Protein AF-A0A966SHC3-F1 (afdb_monomer)

pLDDT: mean 75.36, std 14.91, range [41.44, 97.06]

Solvent-accessible surface area (backbone atoms only — not comparable to full-atom values): 16444 Å² total; per-residue (Å²): 138,78,84,80,78,83,78,80,82,83,72,76,86,73,80,81,80,66,74,83,76,70,68,79,82,88,68,84,80,82,76,79,78,86,76,86,78,78,84,84,81,80,85,83,83,86,85,83,78,89,74,82,88,79,80,89,80,81,85,80,80,69,80,74,72,72,74,73,85,63,60,82,64,36,68,69,44,15,53,54,18,14,52,52,17,33,52,52,24,50,52,52,49,51,50,49,32,73,75,68,76,50,90,61,76,72,50,58,56,53,22,41,51,33,9,46,48,23,18,44,69,50,11,49,43,86,54,41,65,60,56,34,53,34,48,53,52,40,51,53,52,49,49,55,51,51,54,54,50,51,51,54,54,48,50,61,65,43,46,62,54,48,53,54,50,47,53,53,48,29,53,52,15,44,56,58,63,69,51,86,48,71,68,52,47,51,52,51,38,50,77,69,68,58,51,53,68,99,74,40,75,81,46,72,66,57,53,52,48,40,57,71,67,48,43,60,58,28,47,60,42,38,66,67,42,71,67,58,50,51,52,49,49,52,50,50,51,51,51,53,55,61,72,55,61,46,68,64,59,41,53,58,51,48,49,51,52,49,48,52,49,49,51,50,32,51,52,55,26,55,56,60,77,76,108

Structure (mmCIF, N/CA/C/O backbone):
data_AF-A0A966SHC3-F1
#
_entry.id   AF-A0A966SHC3-F1
#
loop_
_atom_site.group_PDB
_atom_site.id
_atom_site.type_symbol
_atom_site.label_atom_id
_atom_site.label_alt_id
_atom_site.label_comp_id
_atom_site.label_asym_id
_atom_site.label_entity_id
_atom_site.label_seq_id
_atom_site.pdbx_PDB_ins_code
_atom_site.Cartn_x
_atom_site.Cartn_y
_atom_site.Cartn_z
_atom_site.occupancy
_atom_site.B_iso_or_equiv
_atom_site.auth_seq_id
_atom_site.auth_comp_id
_atom_site.auth_asym_id
_atom_site.auth_atom_id
_atom_site.pdbx_PDB_model_num
ATOM 1 N N . PHE A 1 1 ? 5.098 8.325 42.897 1.00 41.44 1 PHE A N 1
ATOM 2 C CA . PHE A 1 1 ? 4.487 8.316 41.555 1.00 41.44 1 PHE A CA 1
ATOM 3 C C . PHE A 1 1 ? 2.981 8.444 41.714 1.00 41.44 1 PHE A C 1
ATOM 5 O O . PH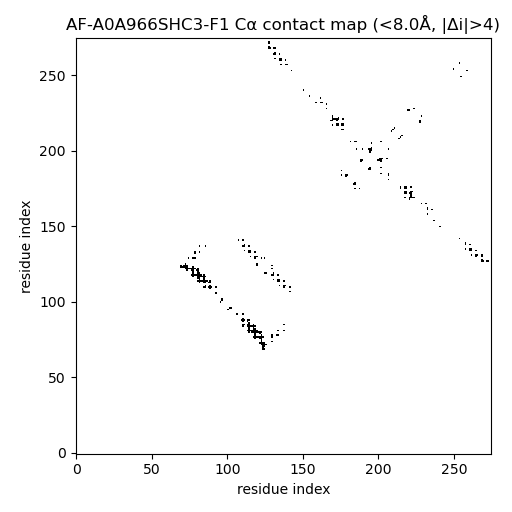E A 1 1 ? 2.320 7.457 42.001 1.00 41.44 1 PHE A O 1
ATOM 12 N N . GLY A 1 2 ? 2.471 9.677 41.676 1.00 46.06 2 GLY A N 1
ATOM 13 C CA . GLY A 1 2 ? 1.034 9.948 41.781 1.00 46.06 2 GLY A CA 1
ATOM 14 C C . GLY A 1 2 ? 0.318 9.755 40.437 1.00 46.06 2 GLY A C 1
ATOM 15 O O . GLY A 1 2 ? 0.987 9.749 39.400 1.00 46.06 2 GLY A O 1
ATOM 16 N N . PRO A 1 3 ? -1.016 9.589 40.437 1.00 48.62 3 PRO A N 1
ATOM 17 C CA . PRO A 1 3 ? -1.800 9.474 39.212 1.00 48.62 3 PRO A CA 1
ATOM 18 C C . PRO A 1 3 ? -1.705 10.768 38.379 1.00 48.62 3 PRO A C 1
ATOM 20 O O . PRO A 1 3 ? -1.724 11.861 38.953 1.00 48.62 3 PRO A O 1
ATOM 23 N N . PRO A 1 4 ? -1.592 10.680 37.040 1.00 51.19 4 PRO A N 1
ATOM 24 C CA . PRO A 1 4 ? -1.560 11.860 36.186 1.00 51.19 4 PRO A CA 1
ATOM 25 C C . PRO A 1 4 ? -2.905 12.593 36.238 1.00 51.19 4 PRO A C 1
ATOM 27 O O . PRO A 1 4 ? -3.971 11.984 36.145 1.00 51.19 4 PRO A O 1
ATOM 30 N N . ALA A 1 5 ? -2.841 13.915 36.393 1.00 48.19 5 ALA A N 1
ATOM 31 C CA . ALA A 1 5 ? -4.003 14.792 36.388 1.00 48.19 5 ALA A CA 1
ATOM 32 C C . ALA A 1 5 ? -4.771 14.666 35.061 1.00 48.19 5 ALA A C 1
ATOM 34 O O . ALA A 1 5 ? -4.184 14.741 33.981 1.00 48.19 5 ALA A O 1
ATOM 35 N N . ALA A 1 6 ? -6.090 14.486 35.152 1.00 47.19 6 ALA A N 1
ATOM 36 C CA . ALA A 1 6 ? -6.980 14.402 34.003 1.00 47.19 6 ALA A CA 1
ATOM 37 C C . ALA A 1 6 ? -6.916 15.697 33.176 1.00 47.19 6 ALA A C 1
ATOM 39 O O . ALA A 1 6 ? -7.333 16.768 33.626 1.00 47.19 6 ALA A O 1
ATOM 40 N N . ALA A 1 7 ? -6.388 15.598 31.956 1.00 51.25 7 ALA A N 1
ATOM 41 C CA . ALA A 1 7 ? -6.407 16.684 30.990 1.00 51.25 7 ALA A CA 1
ATOM 42 C C . ALA A 1 7 ? -7.857 16.947 30.555 1.00 51.25 7 ALA A C 1
ATOM 44 O O . ALA A 1 7 ? -8.514 16.084 29.974 1.00 51.25 7 ALA A O 1
ATOM 45 N N . LYS A 1 8 ? -8.364 18.149 30.844 1.00 47.34 8 LYS A N 1
ATOM 46 C CA . LYS A 1 8 ? -9.665 18.620 30.358 1.00 47.34 8 LYS A CA 1
ATOM 47 C C . LYS A 1 8 ? -9.600 18.738 28.832 1.00 47.34 8 LYS A C 1
ATOM 49 O O . LYS A 1 8 ? -8.900 19.602 28.307 1.00 47.34 8 LYS A O 1
ATOM 54 N N . SER A 1 9 ? -10.310 17.864 28.122 1.00 48.84 9 SER A N 1
ATOM 55 C CA . SER A 1 9 ? -10.430 17.901 26.665 1.00 48.84 9 SER A CA 1
ATOM 56 C C . SER A 1 9 ? -11.259 19.116 26.247 1.00 48.84 9 SER A C 1
ATOM 58 O O . SER A 1 9 ? -12.488 19.088 26.277 1.00 48.84 9 SER A O 1
ATOM 60 N N . ASN A 1 10 ? -10.584 20.197 25.872 1.00 50.25 10 ASN A N 1
ATOM 61 C CA . ASN A 1 10 ? -11.213 21.374 25.289 1.00 50.25 10 ASN A CA 1
ATOM 62 C C . ASN A 1 10 ? -11.375 21.122 23.780 1.00 50.25 10 ASN A C 1
ATOM 64 O O . ASN A 1 10 ? -10.549 21.551 22.979 1.00 50.25 10 ASN A O 1
ATOM 68 N N . ILE A 1 11 ? -12.371 20.314 23.402 1.00 52.03 11 ILE A N 1
ATOM 69 C CA . ILE A 1 11 ? -12.703 20.077 21.992 1.00 52.03 11 ILE A CA 1
ATOM 70 C C . ILE A 1 11 ? -13.498 21.302 21.516 1.00 52.03 11 ILE A C 1
ATOM 72 O O . ILE A 1 11 ? -14.565 21.565 22.075 1.00 52.03 11 ILE A O 1
ATOM 76 N N . PRO A 1 12 ? -13.008 22.072 20.526 1.00 57.66 12 PRO A N 1
ATOM 77 C CA . PRO A 1 12 ? -13.749 23.195 19.969 1.00 57.66 12 PRO A CA 1
ATOM 78 C C . PRO A 1 12 ? -15.099 22.713 19.439 1.00 57.66 12 PRO A C 1
ATOM 80 O O . PRO A 1 12 ? -15.163 21.738 18.691 1.00 57.66 12 PRO A O 1
ATOM 83 N N . ASN A 1 13 ? -16.165 23.399 19.844 1.00 57.34 13 ASN A N 1
ATOM 84 C CA . ASN A 1 13 ? -17.528 23.142 19.405 1.00 57.34 13 ASN A CA 1
ATOM 85 C C . ASN A 1 13 ? -17.597 23.311 17.875 1.00 57.34 13 ASN A C 1
ATOM 87 O O . ASN A 1 13 ? -17.576 24.434 17.368 1.00 57.34 13 ASN A O 1
ATOM 91 N N . LEU A 1 14 ? -17.577 22.201 17.135 1.00 57.97 14 LEU A N 1
ATOM 92 C CA . LEU A 1 14 ? -17.692 22.215 15.680 1.00 57.97 14 LEU A CA 1
ATOM 93 C C . LEU A 1 14 ? -19.141 22.562 15.312 1.00 57.97 14 LEU A C 1
ATOM 95 O O . LEU A 1 14 ? -20.060 21.930 15.840 1.00 57.97 14 LEU A O 1
ATOM 99 N N . PRO A 1 15 ? -19.369 23.546 14.424 1.00 65.94 15 PRO A N 1
ATOM 100 C CA . PRO A 1 15 ? -20.709 23.914 14.000 1.00 65.94 15 PRO A CA 1
ATOM 101 C C . PRO A 1 15 ? -21.406 22.701 13.384 1.00 65.94 15 PRO A C 1
ATOM 103 O O . PRO A 1 15 ? -20.877 22.034 12.494 1.00 65.94 15 PRO A O 1
ATOM 106 N N . THR A 1 16 ? -22.599 22.416 13.894 1.00 61.47 16 THR A N 1
ATOM 107 C CA . THR A 1 16 ? -23.478 21.353 13.422 1.00 61.47 16 THR A CA 1
ATOM 108 C C . THR A 1 16 ? -23.821 21.647 11.962 1.00 61.47 16 THR A C 1
ATOM 110 O O . THR A 1 16 ? -24.466 22.649 11.655 1.00 61.47 16 THR A O 1
ATOM 113 N N . LEU A 1 17 ? -23.321 20.819 11.043 1.00 53.28 17 LEU A N 1
ATOM 114 C CA . LEU A 1 17 ? -23.639 20.933 9.623 1.00 53.28 17 LEU A CA 1
ATOM 115 C C . LEU A 1 17 ? -25.113 20.569 9.433 1.00 53.28 17 LEU A C 1
ATOM 117 O O . LEU A 1 17 ? -25.491 19.413 9.589 1.00 53.28 17 LEU A O 1
ATOM 121 N N . ASP A 1 18 ? -25.928 21.574 9.126 1.00 73.56 18 ASP A N 1
ATOM 122 C CA . ASP A 1 18 ? -27.337 21.420 8.778 1.00 73.56 18 ASP A CA 1
ATOM 123 C C . ASP A 1 18 ? -27.459 20.710 7.412 1.00 73.56 18 ASP A C 1
ATOM 125 O O . ASP A 1 18 ? -27.089 21.294 6.382 1.00 73.56 18 ASP A O 1
ATOM 129 N N . PRO A 1 19 ? -27.961 19.460 7.366 1.00 61.66 19 PRO A N 1
ATOM 130 C CA . PRO A 1 19 ? -28.089 18.699 6.124 1.00 61.66 19 PRO A CA 1
ATOM 131 C C . PRO A 1 19 ? -29.090 19.326 5.139 1.00 61.66 19 PRO A C 1
ATOM 133 O O . PRO A 1 19 ? -29.062 19.003 3.953 1.00 61.66 19 PRO A O 1
ATOM 136 N N . SER A 1 20 ? -29.917 20.280 5.580 1.00 64.25 20 SER A N 1
ATOM 137 C CA . SER A 1 20 ? -30.927 20.957 4.754 1.00 64.25 20 SER A CA 1
ATOM 138 C C . SER A 1 20 ? -30.328 21.892 3.695 1.00 64.25 20 SER A C 1
ATOM 140 O O . SER A 1 20 ? -31.024 22.296 2.765 1.00 64.25 20 SER A O 1
ATOM 142 N N . LYS A 1 21 ? -29.037 22.242 3.805 1.00 62.78 21 LYS A N 1
ATOM 143 C CA . LYS A 1 21 ? -28.354 23.138 2.852 1.00 62.78 21 LYS A CA 1
ATOM 144 C C . LYS A 1 21 ? -27.704 22.426 1.666 1.00 62.78 21 LYS A C 1
ATOM 146 O O . LYS A 1 21 ? -27.241 23.097 0.747 1.00 62.78 21 LYS A O 1
ATOM 151 N N . PHE A 1 22 ? -27.707 21.095 1.642 1.00 58.84 22 PHE A N 1
ATOM 152 C CA . PHE A 1 22 ? -27.211 20.308 0.512 1.00 58.84 22 PHE A CA 1
ATOM 153 C C . PHE A 1 22 ? -28.374 19.803 -0.349 1.00 58.84 22 PHE A C 1
ATOM 155 O O . PHE A 1 22 ? -28.545 18.604 -0.547 1.00 58.84 22 PHE A O 1
ATOM 162 N N . GLN A 1 23 ? -29.189 20.721 -0.876 1.00 58.72 23 GLN A N 1
ATOM 163 C CA . GLN A 1 23 ? -30.041 20.386 -2.016 1.00 58.72 23 GLN A CA 1
ATOM 164 C C . GLN A 1 23 ? -29.181 20.388 -3.289 1.00 58.72 23 GLN A C 1
ATOM 166 O O . GLN A 1 23 ? -28.573 21.414 -3.607 1.00 58.72 23 GLN A O 1
ATOM 171 N N . PRO A 1 24 ? -29.102 19.271 -4.034 1.00 52.19 24 PRO A N 1
ATOM 172 C CA . PRO A 1 24 ? -28.439 19.262 -5.326 1.00 52.19 24 PRO A CA 1
ATOM 173 C C . PRO A 1 24 ? -29.221 20.166 -6.282 1.00 52.19 24 PRO A C 1
ATOM 175 O O . PRO A 1 24 ? -30.401 19.939 -6.550 1.00 52.19 24 PRO A O 1
ATOM 178 N N . ALA A 1 25 ? -28.560 21.206 -6.791 1.00 53.03 25 ALA A N 1
ATOM 179 C CA . ALA A 1 25 ? -29.096 22.055 -7.843 1.00 53.03 25 ALA A CA 1
ATOM 180 C C . ALA A 1 25 ? -29.299 21.206 -9.110 1.00 53.03 25 ALA A C 1
ATOM 182 O O . ALA A 1 25 ? -28.374 20.979 -9.890 1.00 53.03 25 ALA A O 1
ATOM 183 N N . GLY A 1 26 ? -30.518 20.695 -9.286 1.00 49.62 26 GLY A N 1
ATOM 184 C CA . GLY A 1 26 ? -30.973 19.995 -10.480 1.00 49.62 26 GLY A CA 1
ATOM 185 C C . GLY A 1 26 ? -31.079 20.958 -11.657 1.00 49.62 26 GLY A C 1
ATOM 186 O O . GLY A 1 26 ? -32.157 21.444 -11.978 1.00 49.62 26 GLY A O 1
ATOM 187 N N . GLY A 1 27 ? -29.949 21.244 -12.294 1.00 52.88 27 GLY A N 1
ATOM 188 C CA . GLY A 1 27 ? -29.871 21.985 -13.545 1.00 52.88 27 GLY A CA 1
ATOM 189 C C . GLY A 1 27 ? -28.979 21.231 -14.516 1.00 52.88 27 GLY A C 1
ATOM 190 O O . GLY A 1 27 ? -27.764 21.400 -14.499 1.00 52.88 27 GLY A O 1
ATOM 191 N N . ALA A 1 28 ? -29.567 20.377 -15.354 1.00 57.38 28 ALA A N 1
ATOM 192 C CA . ALA A 1 28 ? -28.841 19.744 -16.447 1.00 57.38 28 ALA A CA 1
ATOM 193 C C . ALA A 1 28 ? -28.358 20.833 -17.430 1.00 57.38 28 ALA A C 1
ATOM 195 O O . ALA A 1 28 ? -29.192 21.572 -17.966 1.00 57.38 28 ALA A O 1
ATOM 196 N N . PRO A 1 29 ? -27.046 20.967 -17.699 1.00 59.53 29 PRO A N 1
ATOM 197 C CA . PRO A 1 29 ? -26.570 21.913 -18.695 1.00 59.53 29 PRO A CA 1
ATOM 198 C C . PRO A 1 29 ? -27.030 21.459 -20.084 1.00 59.53 29 PRO A C 1
ATOM 200 O O . PRO A 1 29 ? -26.678 20.383 -20.570 1.00 59.53 29 PRO A O 1
ATOM 203 N N . LYS A 1 30 ? -27.842 22.300 -20.730 1.00 63.19 30 LYS A N 1
ATOM 204 C CA . LYS A 1 30 ? -28.312 22.129 -22.107 1.00 63.19 30 LYS A CA 1
ATOM 205 C C . LYS A 1 30 ? -27.096 22.164 -23.039 1.00 63.19 30 LYS A C 1
ATOM 207 O O . LYS A 1 30 ? -26.531 23.224 -23.298 1.00 63.19 30 LYS A O 1
ATOM 212 N N . ARG A 1 31 ? -26.658 20.990 -23.498 1.00 57.31 31 ARG A N 1
ATOM 213 C CA . ARG A 1 31 ? -25.509 20.829 -24.399 1.00 57.31 31 ARG A CA 1
ATOM 214 C C . ARG A 1 31 ? -25.824 21.514 -25.743 1.00 57.31 31 ARG A C 1
ATOM 216 O O . ARG A 1 31 ? -26.834 21.160 -26.354 1.00 57.31 31 ARG A O 1
ATOM 223 N N . PRO A 1 32 ? -25.024 22.485 -26.214 1.00 60.62 32 PRO A N 1
ATOM 224 C CA . PRO A 1 32 ? -25.210 23.059 -27.542 1.00 60.62 32 PRO A CA 1
ATOM 225 C C . PRO A 1 32 ? -24.919 22.006 -28.621 1.00 60.62 32 PRO A C 1
ATOM 227 O O . PRO A 1 32 ? -24.006 21.188 -28.483 1.00 60.62 32 PRO A O 1
ATOM 230 N N . ALA A 1 33 ? -25.736 22.008 -29.674 1.00 65.25 33 ALA A N 1
ATOM 231 C CA . ALA A 1 33 ? -25.626 21.088 -30.799 1.00 65.25 33 ALA A CA 1
ATOM 232 C C . ALA A 1 33 ? -24.273 21.251 -31.529 1.00 65.25 33 ALA A C 1
ATOM 234 O O . ALA A 1 33 ? -23.792 22.381 -31.657 1.00 65.25 33 ALA A O 1
ATOM 235 N N . PRO A 1 34 ? -23.656 20.166 -32.037 1.00 60.81 34 PRO A N 1
ATOM 236 C CA . PRO A 1 34 ? -22.431 20.257 -32.823 1.00 60.81 34 PRO A CA 1
ATOM 237 C C . PRO A 1 34 ? -22.706 20.994 -34.138 1.00 60.81 34 PRO A C 1
ATOM 239 O O . PRO A 1 34 ? -23.468 20.522 -34.982 1.00 60.81 34 PRO A O 1
ATOM 242 N N . GLY A 1 35 ? -22.094 22.165 -34.309 1.00 57.12 35 GLY A N 1
ATOM 243 C CA . GLY A 1 35 ? -22.099 22.885 -35.577 1.00 57.12 35 GLY A CA 1
ATOM 244 C C . GLY A 1 35 ? -21.303 22.119 -36.634 1.00 57.12 35 GLY A C 1
ATOM 245 O O . GLY A 1 35 ? -20.161 21.732 -36.398 1.00 57.12 35 GLY A O 1
ATOM 246 N N . ALA A 1 36 ? -21.911 21.914 -37.801 1.00 60.97 36 ALA A N 1
ATOM 247 C CA . ALA A 1 36 ? -21.259 21.365 -38.982 1.00 60.97 36 ALA A CA 1
ATOM 248 C C . ALA A 1 36 ? -20.193 22.346 -39.502 1.00 60.97 36 ALA A C 1
ATOM 250 O O . ALA A 1 36 ? -20.508 23.370 -40.112 1.00 60.97 36 ALA A O 1
ATOM 251 N N . SER A 1 37 ? -18.920 22.046 -39.255 1.00 54.22 37 SER A N 1
ATOM 252 C CA . SER A 1 37 ? -17.791 22.765 -39.838 1.00 54.22 37 SER A CA 1
ATOM 253 C C . SER A 1 37 ? -17.556 22.307 -41.282 1.00 54.22 37 SER A C 1
ATOM 255 O O . SER A 1 37 ? -17.360 21.128 -41.571 1.00 54.22 37 SER A O 1
ATOM 257 N N . LYS A 1 38 ? -17.601 23.279 -42.201 1.00 65.44 38 LYS A N 1
ATOM 258 C CA . LYS A 1 38 ? -17.253 23.153 -43.624 1.00 65.44 38 LYS A CA 1
ATOM 259 C C . LYS A 1 38 ? -15.843 22.562 -43.825 1.00 65.44 38 LYS A C 1
ATOM 261 O O . LYS A 1 38 ? -14.945 22.886 -43.046 1.00 65.44 38 LYS A O 1
ATOM 266 N N . PRO A 1 39 ? -15.608 21.805 -44.912 1.00 62.72 39 PRO A N 1
ATOM 267 C CA . PRO A 1 39 ? -14.268 21.362 -45.286 1.00 62.72 39 PRO A CA 1
ATOM 268 C C . PRO A 1 39 ? -13.402 22.554 -45.746 1.00 62.72 39 PRO A C 1
ATOM 270 O O . PRO A 1 39 ? -13.881 23.378 -46.533 1.00 62.72 39 PRO A O 1
ATOM 273 N N . PRO A 1 40 ? -12.139 22.674 -45.293 1.00 65.62 40 PRO A N 1
ATOM 274 C CA . PRO A 1 40 ? -11.230 23.684 -45.809 1.00 65.62 40 PRO A CA 1
ATOM 275 C C . PRO A 1 40 ? -10.721 23.347 -47.217 1.00 65.62 40 PRO A C 1
ATOM 277 O O . PRO A 1 40 ? -10.427 22.208 -47.575 1.00 65.62 40 PRO A O 1
ATOM 280 N N . SER A 1 41 ? -10.646 24.428 -47.985 1.00 58.56 41 SER A N 1
ATOM 281 C CA . SER A 1 41 ? -10.280 24.576 -49.387 1.00 58.56 41 SER A CA 1
ATOM 282 C C . SER A 1 41 ? -8.842 24.148 -49.709 1.00 58.56 41 SER A C 1
ATOM 284 O O . SER A 1 41 ? -7.907 24.516 -49.007 1.00 58.56 41 SER A O 1
ATOM 286 N N . S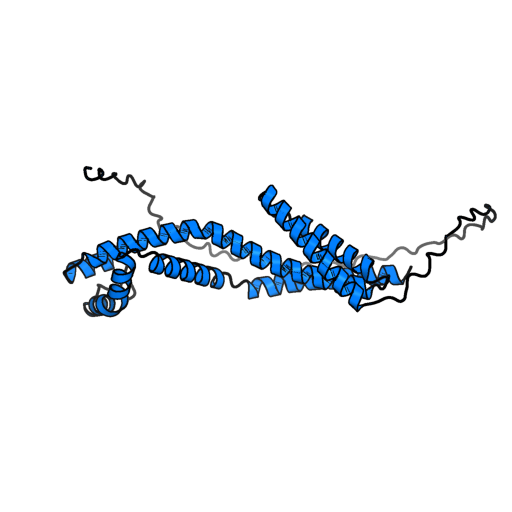ER A 1 42 ? -8.703 23.435 -50.833 1.00 54.91 42 SER A N 1
ATOM 287 C CA . SER A 1 42 ? -7.596 23.445 -51.812 1.00 54.91 42 SER A CA 1
ATOM 288 C C . SER A 1 42 ? -6.148 23.647 -51.325 1.00 54.91 42 SER A C 1
ATOM 290 O O . SER A 1 42 ? -5.722 24.754 -50.998 1.00 54.91 42 SER A O 1
ATOM 292 N N . ALA A 1 43 ? -5.352 22.584 -51.461 1.00 65.81 43 ALA A N 1
ATOM 293 C CA . ALA A 1 43 ? -3.893 22.593 -51.385 1.00 65.81 43 ALA A CA 1
ATOM 294 C C . ALA A 1 43 ? -3.234 23.467 -52.484 1.00 65.81 43 ALA A C 1
ATOM 296 O O . ALA A 1 43 ? -3.658 23.402 -53.643 1.00 65.81 43 ALA A O 1
ATOM 297 N N . PRO A 1 44 ? -2.151 24.213 -52.186 1.00 64.19 44 PRO A N 1
ATOM 298 C CA . PRO A 1 44 ? -1.303 24.828 -53.205 1.00 64.19 44 PRO A CA 1
ATOM 299 C C . PRO A 1 44 ? -0.366 23.790 -53.847 1.00 64.19 44 PRO A C 1
ATOM 301 O O . PRO A 1 44 ? 0.311 23.032 -53.152 1.00 64.19 44 PRO A O 1
ATOM 304 N N . LYS A 1 45 ? -0.287 23.779 -55.184 1.00 64.38 45 LYS A N 1
ATOM 305 C CA . LYS A 1 45 ? 0.731 23.035 -55.948 1.00 64.38 45 LYS A CA 1
ATOM 306 C C . LYS A 1 45 ? 2.136 23.595 -55.657 1.00 64.38 45 LYS A C 1
ATOM 308 O O . LYS A 1 45 ? 2.313 24.807 -55.768 1.00 64.38 45 LYS A O 1
ATOM 313 N N . PRO A 1 46 ? 3.153 22.756 -55.392 1.00 62.62 46 PRO A N 1
ATOM 314 C CA . PRO A 1 46 ? 4.541 23.197 -55.389 1.00 62.62 46 PRO A CA 1
ATOM 315 C C . PRO A 1 46 ? 5.053 23.363 -56.828 1.00 62.62 46 PRO A C 1
ATOM 317 O O . PRO A 1 46 ? 5.143 22.406 -57.595 1.00 62.62 46 PRO A O 1
ATOM 320 N N . THR A 1 47 ? 5.398 24.594 -57.196 1.00 63.81 47 THR A N 1
ATOM 321 C CA . THR A 1 47 ? 6.137 24.940 -58.416 1.00 63.81 47 THR A CA 1
ATOM 322 C C . THR A 1 47 ? 7.628 24.695 -58.183 1.00 63.81 47 THR A C 1
ATOM 324 O O . THR A 1 47 ? 8.328 25.518 -57.595 1.00 63.81 47 THR A O 1
ATOM 327 N N . THR A 1 48 ? 8.138 23.554 -58.639 1.00 54.97 48 THR A N 1
ATOM 328 C CA . THR A 1 48 ? 9.575 23.266 -58.693 1.00 54.97 48 THR A CA 1
ATOM 329 C C . THR A 1 48 ? 10.194 23.924 -59.929 1.00 54.97 48 THR A C 1
ATOM 331 O O . THR A 1 48 ? 9.932 23.532 -61.063 1.00 54.97 48 THR A O 1
ATOM 334 N N . LYS A 1 49 ? 11.042 24.937 -59.716 1.00 64.88 49 LYS A N 1
ATOM 335 C CA . LYS A 1 49 ? 12.020 25.392 -60.717 1.00 64.88 49 LYS A CA 1
ATOM 336 C C . LYS A 1 49 ? 13.251 24.469 -60.663 1.00 64.88 49 LYS A C 1
ATOM 338 O O . LYS A 1 49 ? 13.784 24.286 -59.569 1.00 64.88 49 LYS A O 1
ATOM 343 N N . PRO A 1 50 ? 13.750 23.934 -61.792 1.00 61.03 50 PRO A N 1
ATOM 344 C CA . PRO A 1 50 ? 15.060 23.298 -61.840 1.00 61.03 50 PRO A CA 1
ATOM 345 C C . PRO A 1 50 ? 16.147 24.382 -61.829 1.00 61.03 50 PRO A C 1
ATOM 347 O O . PRO A 1 50 ? 16.235 25.193 -62.749 1.00 61.03 50 PRO A O 1
ATOM 350 N N . GLY A 1 51 ? 16.945 24.425 -60.761 1.00 62.91 51 GLY A N 1
ATOM 351 C CA . GLY A 1 51 ? 18.171 25.222 -60.698 1.00 62.91 51 GLY A CA 1
ATOM 352 C C . GLY A 1 51 ? 19.355 24.444 -61.292 1.00 62.91 51 GLY A C 1
ATOM 353 O O . GLY A 1 51 ? 19.413 23.226 -61.113 1.00 62.91 51 GLY A O 1
ATOM 354 N N . PRO A 1 52 ? 20.281 25.109 -62.007 1.00 62.56 52 PRO A N 1
ATOM 355 C CA . PRO A 1 52 ? 21.364 24.451 -62.723 1.00 62.56 52 PRO A CA 1
ATOM 356 C C . PRO A 1 52 ? 22.397 23.847 -61.772 1.00 62.56 52 PRO A C 1
ATOM 358 O O . PRO A 1 52 ? 22.780 24.428 -60.756 1.00 62.56 52 PRO A O 1
ATOM 361 N N . ALA A 1 53 ? 22.851 22.660 -62.162 1.00 56.97 53 ALA A N 1
ATOM 362 C CA . ALA A 1 53 ? 23.953 21.935 -61.571 1.00 56.97 53 ALA A CA 1
ATOM 363 C C . ALA A 1 53 ? 25.235 22.778 -61.601 1.00 56.97 53 ALA A C 1
ATOM 365 O O . ALA A 1 53 ? 25.811 22.993 -62.664 1.00 56.97 53 ALA A O 1
ATOM 366 N N . ASN A 1 54 ? 25.711 23.190 -60.426 1.00 55.50 54 ASN A N 1
ATOM 367 C CA . ASN A 1 54 ? 27.107 23.564 -60.250 1.00 55.50 54 ASN A CA 1
ATOM 368 C C . ASN A 1 54 ? 27.851 22.390 -59.624 1.00 55.50 54 ASN A C 1
ATOM 370 O O . ASN A 1 54 ? 27.744 22.088 -58.436 1.00 55.50 54 ASN A O 1
ATOM 374 N N . ALA A 1 55 ? 28.582 21.716 -60.503 1.00 58.28 55 ALA A N 1
ATOM 375 C CA . ALA A 1 55 ? 29.629 20.780 -60.177 1.00 58.28 55 ALA A CA 1
ATOM 376 C C . ALA A 1 55 ? 30.797 21.479 -59.456 1.00 58.28 55 ALA A C 1
ATOM 378 O O . ALA A 1 55 ? 30.976 22.695 -59.521 1.00 58.28 55 ALA A O 1
ATOM 379 N N . THR A 1 56 ? 31.651 20.641 -58.867 1.00 58.00 56 THR A N 1
ATOM 380 C CA . THR A 1 56 ? 33.038 20.898 -58.438 1.00 58.00 56 THR A CA 1
ATOM 381 C C . THR A 1 56 ? 33.269 21.687 -57.144 1.00 58.00 56 THR A C 1
ATOM 383 O O . THR A 1 56 ? 33.626 22.858 -57.140 1.00 58.00 56 THR A O 1
ATOM 386 N N . GLY A 1 57 ? 33.228 20.952 -56.027 1.00 51.38 57 GLY A N 1
ATOM 387 C CA . GLY A 1 57 ? 33.830 21.330 -54.747 1.00 51.38 57 GLY A CA 1
ATOM 388 C C . GLY A 1 57 ? 34.493 20.120 -54.086 1.00 51.38 57 GLY A C 1
ATOM 389 O O . GLY A 1 57 ? 33.855 19.364 -53.368 1.00 51.38 57 GLY A O 1
ATOM 390 N N . LYS A 1 58 ? 35.767 19.923 -54.424 1.00 52.16 58 LYS A N 1
ATOM 391 C CA . LYS A 1 58 ? 36.760 18.950 -53.938 1.00 52.16 58 LYS A CA 1
ATOM 392 C C . LYS A 1 58 ? 36.475 18.264 -52.585 1.00 52.16 58 LYS A C 1
ATOM 394 O O . LYS A 1 58 ? 36.476 18.895 -51.536 1.00 52.16 58 LYS A O 1
ATOM 399 N N . ALA A 1 59 ? 36.374 16.936 -52.654 1.00 53.97 59 ALA A N 1
ATOM 400 C CA . ALA A 1 59 ? 37.025 15.952 -51.785 1.00 53.97 59 ALA A CA 1
ATOM 401 C C . ALA A 1 59 ? 37.469 16.420 -50.382 1.00 53.97 59 ALA A C 1
ATOM 403 O O . ALA A 1 59 ? 38.653 16.640 -50.134 1.00 53.97 59 ALA A O 1
ATOM 404 N N . ALA A 1 60 ? 36.542 16.418 -49.426 1.00 56.03 60 ALA A N 1
ATOM 405 C CA . ALA A 1 60 ? 36.882 16.037 -48.061 1.00 56.03 60 ALA A CA 1
ATOM 406 C C . ALA A 1 60 ? 36.752 14.512 -47.978 1.00 56.03 60 ALA A C 1
ATOM 408 O O . ALA A 1 60 ? 35.696 13.983 -47.637 1.00 56.03 60 ALA A O 1
ATOM 409 N N . ALA A 1 61 ? 37.824 13.798 -48.334 1.00 54.59 61 ALA A N 1
ATOM 410 C CA . ALA A 1 61 ? 37.995 12.393 -47.984 1.00 54.59 61 ALA A CA 1
ATOM 411 C C . ALA A 1 61 ? 38.175 12.305 -46.461 1.00 54.59 61 ALA A C 1
ATOM 413 O O . ALA A 1 61 ? 39.268 12.087 -45.943 1.00 54.59 61 ALA A O 1
ATOM 414 N N . GLN A 1 62 ? 37.094 12.560 -45.723 1.00 57.38 62 GLN A N 1
ATOM 415 C CA . GLN A 1 62 ? 37.020 12.184 -44.328 1.00 57.38 62 GLN A CA 1
ATOM 416 C C . GLN A 1 62 ? 37.103 10.666 -44.315 1.00 57.38 62 GLN A C 1
ATOM 418 O O . GLN A 1 62 ? 36.223 9.979 -44.830 1.00 57.38 62 GLN A O 1
ATOM 423 N N . LEU A 1 63 ? 38.214 10.172 -43.774 1.00 51.22 63 LEU A N 1
ATOM 424 C CA . LEU A 1 63 ? 38.411 8.796 -43.357 1.00 51.22 63 LEU A CA 1
ATOM 425 C C . LEU A 1 63 ? 37.229 8.375 -42.477 1.00 51.22 63 LEU A C 1
ATOM 427 O O . LEU A 1 63 ? 37.285 8.459 -41.249 1.00 51.22 63 LEU A O 1
ATOM 431 N N . ALA A 1 64 ? 36.153 7.908 -43.103 1.00 58.19 64 ALA A N 1
ATOM 432 C CA . ALA A 1 64 ? 35.161 7.083 -42.457 1.00 58.19 64 ALA A CA 1
ATOM 433 C C . ALA A 1 64 ? 35.897 5.792 -42.105 1.00 58.19 64 ALA A C 1
ATOM 435 O O . ALA A 1 64 ? 35.970 4.865 -42.908 1.00 58.19 64 ALA A O 1
ATOM 436 N N . LYS A 1 65 ? 36.539 5.771 -40.928 1.00 58.66 65 LYS A N 1
ATOM 437 C CA . LYS A 1 65 ? 37.008 4.541 -40.297 1.00 58.66 65 LYS A CA 1
ATOM 438 C C . LYS A 1 65 ? 35.812 3.609 -40.307 1.00 58.66 65 LYS A C 1
ATOM 440 O O . LYS A 1 65 ? 34.866 3.828 -39.552 1.00 58.66 65 LYS A O 1
ATOM 445 N N . THR A 1 66 ? 35.845 2.623 -41.197 1.00 57.19 66 THR A N 1
ATOM 446 C CA . THR A 1 66 ? 34.864 1.550 -41.251 1.00 57.19 66 THR A CA 1
ATOM 447 C C . THR A 1 66 ? 34.767 1.023 -39.825 1.00 57.19 66 THR A C 1
ATOM 449 O O . THR A 1 66 ? 35.792 0.566 -39.305 1.00 57.19 66 THR A O 1
ATOM 452 N N . PRO A 1 67 ? 33.626 1.190 -39.130 1.00 63.34 67 PRO A N 1
ATOM 453 C CA . PRO A 1 67 ? 33.526 0.778 -37.743 1.00 63.34 67 PRO A CA 1
ATOM 454 C C . PRO A 1 67 ? 33.913 -0.695 -37.699 1.00 63.34 67 PRO A C 1
ATOM 456 O O . PRO A 1 67 ? 33.371 -1.505 -38.456 1.00 63.34 67 PRO A O 1
ATOM 459 N N . ALA A 1 68 ? 34.940 -1.004 -36.903 1.00 60.38 68 ALA A N 1
ATOM 460 C CA . ALA A 1 68 ? 35.481 -2.347 -36.785 1.00 60.38 68 ALA A CA 1
ATOM 461 C C . ALA A 1 68 ? 34.313 -3.322 -36.613 1.00 60.38 68 ALA A C 1
ATOM 463 O O . ALA A 1 68 ? 33.459 -3.071 -35.757 1.00 60.38 68 ALA A O 1
ATOM 464 N N . LYS A 1 69 ? 34.258 -4.365 -37.464 1.00 56.97 69 LYS A N 1
ATOM 465 C CA . LYS A 1 69 ? 33.201 -5.390 -37.502 1.00 56.97 69 LYS A CA 1
ATOM 466 C C . LYS A 1 69 ? 32.849 -5.784 -36.074 1.00 56.97 69 LYS A C 1
ATOM 468 O O . LYS A 1 69 ? 33.552 -6.563 -35.433 1.00 56.97 69 LYS A O 1
ATOM 473 N N . THR A 1 70 ? 31.791 -5.178 -35.558 1.00 60.94 70 THR A N 1
ATOM 474 C CA . THR A 1 70 ? 31.292 -5.484 -34.230 1.00 60.94 70 THR A CA 1
ATOM 475 C C . THR A 1 70 ? 30.700 -6.879 -34.375 1.00 60.94 70 THR A C 1
ATOM 477 O O . THR A 1 70 ? 29.998 -7.136 -35.353 1.00 60.94 70 THR A O 1
ATOM 480 N N . GLY A 1 71 ? 31.119 -7.813 -33.517 1.00 71.44 71 GLY A N 1
ATOM 481 C CA . GLY A 1 71 ? 30.775 -9.232 -33.647 1.00 71.44 71 GLY A CA 1
ATOM 482 C C . GLY A 1 71 ? 29.274 -9.465 -33.841 1.00 71.44 71 GLY A C 1
ATOM 483 O O . GLY A 1 71 ? 28.466 -8.589 -33.538 1.00 71.44 71 GLY A O 1
ATOM 484 N N . ALA A 1 72 ? 28.915 -10.645 -34.356 1.00 79.25 72 ALA A N 1
ATOM 485 C CA . ALA A 1 72 ? 27.537 -10.988 -34.698 1.00 79.25 72 ALA A CA 1
ATOM 486 C C . ALA A 1 72 ? 26.546 -10.561 -33.589 1.00 79.25 72 ALA A C 1
ATOM 488 O O . ALA A 1 72 ? 26.811 -10.818 -32.408 1.00 79.25 72 ALA A O 1
ATOM 489 N N . PRO A 1 73 ? 25.435 -9.891 -33.946 1.00 78.19 73 PRO A N 1
ATOM 490 C CA . PRO A 1 73 ? 24.483 -9.370 -32.974 1.00 78.19 73 PRO A CA 1
ATOM 491 C C . PRO A 1 73 ? 23.934 -10.511 -32.117 1.00 78.19 73 PRO A C 1
ATOM 493 O O . PRO A 1 73 ? 23.487 -11.529 -32.644 1.00 78.19 73 PRO A O 1
ATOM 496 N N . ASN A 1 74 ? 23.954 -10.339 -30.794 1.00 81.88 74 ASN A N 1
ATOM 497 C CA . ASN A 1 74 ? 23.514 -11.371 -29.862 1.00 81.88 74 ASN A CA 1
ATOM 498 C C . ASN A 1 74 ? 22.320 -10.868 -29.041 1.00 81.88 74 ASN A C 1
ATOM 500 O O . ASN A 1 74 ? 22.462 -10.060 -28.123 1.00 81.88 74 ASN A O 1
ATOM 504 N N . LEU A 1 75 ? 21.123 -11.340 -29.407 1.00 77.06 75 LEU A N 1
ATOM 505 C CA . LEU A 1 75 ? 19.849 -10.916 -28.815 1.00 77.06 75 LEU A CA 1
ATOM 506 C C . LEU A 1 75 ? 19.776 -11.191 -27.315 1.00 77.06 75 LEU A C 1
ATOM 508 O O . LEU A 1 75 ? 19.357 -10.322 -26.553 1.00 77.06 75 LEU A O 1
ATOM 512 N N . VAL A 1 76 ? 20.228 -12.372 -26.898 1.00 79.44 76 VAL A N 1
ATOM 513 C CA . VAL A 1 76 ? 20.198 -12.790 -25.495 1.00 79.44 76 VAL A CA 1
ATOM 514 C C . VAL A 1 76 ? 21.073 -11.864 -24.654 1.00 79.44 76 VAL A C 1
ATOM 516 O O . VAL A 1 76 ? 20.632 -11.372 -23.618 1.00 79.44 76 VAL A O 1
ATOM 519 N N . LEU A 1 77 ? 22.277 -11.541 -25.142 1.00 83.12 77 LEU A N 1
ATOM 520 C CA . LEU A 1 77 ? 23.174 -10.615 -24.450 1.00 83.12 77 LEU A CA 1
ATOM 521 C C . LEU A 1 77 ? 22.573 -9.204 -24.349 1.00 83.12 77 LEU A C 1
ATOM 523 O O . LEU A 1 77 ? 22.726 -8.549 -23.322 1.00 83.12 77 LEU A O 1
ATOM 527 N N . GLY A 1 78 ? 21.847 -8.751 -25.376 1.00 80.62 78 GLY A N 1
ATOM 528 C CA . GLY A 1 78 ? 21.136 -7.470 -25.353 1.00 80.62 78 GLY A CA 1
ATOM 529 C C . GLY A 1 78 ? 20.051 -7.404 -24.276 1.00 80.62 78 GLY A C 1
ATOM 530 O O . GLY A 1 78 ? 19.971 -6.416 -23.552 1.00 80.62 78 GLY A O 1
ATOM 531 N N . ILE A 1 79 ? 19.258 -8.467 -24.108 1.00 77.56 79 ILE A N 1
ATOM 532 C CA . ILE A 1 79 ? 18.234 -8.543 -23.050 1.00 77.56 79 ILE A CA 1
ATOM 533 C C . ILE A 1 79 ? 18.886 -8.519 -21.663 1.00 77.56 79 ILE A C 1
ATOM 535 O O . ILE A 1 79 ? 18.456 -7.764 -20.791 1.00 77.56 79 ILE A O 1
ATOM 539 N N . VAL A 1 80 ? 19.962 -9.288 -21.467 1.00 83.31 80 VAL A N 1
ATOM 540 C CA . VAL A 1 80 ? 20.723 -9.287 -20.206 1.00 83.31 80 VAL A CA 1
ATOM 541 C C . VAL A 1 80 ? 21.305 -7.898 -19.924 1.00 83.31 80 VAL A C 1
ATOM 543 O O . VAL A 1 80 ? 21.207 -7.403 -18.805 1.00 83.31 80 VAL A O 1
ATOM 546 N N . GLY A 1 81 ? 21.841 -7.220 -20.940 1.00 84.31 81 GLY A N 1
ATOM 547 C CA . GLY A 1 81 ? 22.313 -5.843 -20.816 1.00 84.31 81 GLY A CA 1
ATOM 548 C C . GLY A 1 81 ? 21.210 -4.860 -20.435 1.00 84.31 81 GLY A C 1
ATOM 549 O O . GLY A 1 81 ? 21.432 -4.002 -19.582 1.00 84.31 81 GLY A O 1
ATOM 550 N N . ALA A 1 82 ? 20.015 -5.009 -21.012 1.00 79.12 82 ALA A N 1
ATOM 551 C CA . ALA A 1 82 ? 18.855 -4.193 -20.664 1.00 79.12 82 ALA A CA 1
ATOM 552 C C . ALA A 1 82 ? 18.452 -4.376 -19.196 1.00 79.12 82 ALA A C 1
ATOM 554 O O . ALA A 1 82 ? 18.240 -3.391 -18.493 1.00 79.12 82 ALA A O 1
ATOM 555 N N . LEU A 1 83 ? 18.402 -5.628 -18.727 1.00 80.12 83 LEU A N 1
ATOM 556 C CA . LEU A 1 83 ? 18.118 -5.985 -17.335 1.00 80.12 83 LEU A CA 1
ATOM 557 C C . LEU A 1 83 ? 19.116 -5.337 -16.371 1.00 80.12 83 LEU A C 1
ATOM 559 O O . LEU A 1 83 ? 18.713 -4.689 -15.407 1.00 80.12 83 LEU A O 1
ATOM 563 N N . VAL A 1 84 ? 20.414 -5.466 -16.653 1.00 86.94 84 VAL A N 1
ATOM 564 C CA . VAL A 1 84 ? 21.472 -4.875 -15.822 1.00 86.94 84 VAL A CA 1
ATOM 565 C C . VAL A 1 84 ? 21.374 -3.347 -15.821 1.00 86.94 84 VAL A C 1
ATOM 567 O O . VAL A 1 84 ? 21.416 -2.732 -14.758 1.00 86.94 84 VAL A O 1
ATOM 570 N N . GLY A 1 85 ? 21.180 -2.723 -16.986 1.00 84.00 85 GLY A N 1
ATOM 571 C CA . GLY A 1 85 ? 21.015 -1.271 -17.094 1.00 84.00 85 GLY A CA 1
ATOM 572 C C . GLY A 1 85 ? 19.778 -0.753 -16.356 1.00 84.00 85 GLY A C 1
ATOM 573 O O . GLY A 1 85 ? 19.854 0.266 -15.670 1.00 84.00 85 GLY A O 1
ATOM 574 N N . ALA A 1 86 ? 18.659 -1.479 -16.432 1.00 80.88 86 ALA A N 1
ATOM 575 C CA . ALA A 1 86 ? 17.434 -1.156 -15.708 1.00 80.88 86 ALA A CA 1
ATOM 576 C C . ALA A 1 86 ? 17.622 -1.266 -14.189 1.00 80.88 86 ALA A C 1
ATOM 578 O O . ALA A 1 86 ? 17.190 -0.375 -13.463 1.00 80.88 86 ALA A O 1
ATOM 579 N N . LEU A 1 87 ? 18.311 -2.307 -13.705 1.00 82.56 87 LEU A N 1
ATOM 580 C CA . LEU A 1 87 ? 18.632 -2.465 -12.282 1.00 82.56 87 LEU A CA 1
ATOM 581 C C . LEU A 1 87 ? 19.512 -1.323 -11.763 1.00 82.56 87 LEU A C 1
ATOM 583 O O . LEU A 1 87 ? 19.234 -0.766 -10.701 1.00 82.56 87 LEU A O 1
ATOM 587 N N . VAL A 1 88 ? 20.535 -0.928 -12.526 1.00 89.38 88 VAL A N 1
ATOM 588 C CA . VAL A 1 88 ? 21.382 0.224 -12.181 1.00 89.38 88 VAL A CA 1
ATOM 589 C C . VAL A 1 88 ? 20.558 1.511 -12.172 1.00 89.38 88 VAL A C 1
ATOM 591 O O . VAL A 1 88 ? 20.641 2.283 -11.218 1.00 89.38 88 VAL A O 1
ATOM 594 N N . GLY A 1 89 ? 19.716 1.727 -13.186 1.00 84.75 89 GLY A N 1
ATOM 595 C CA . GLY A 1 89 ? 18.827 2.884 -13.248 1.00 84.75 89 GLY A CA 1
ATOM 596 C C . GLY A 1 89 ? 17.856 2.947 -12.071 1.00 84.75 89 GLY A C 1
ATOM 597 O O . GLY A 1 89 ? 17.705 4.006 -11.465 1.00 84.75 89 GLY A O 1
ATOM 598 N N . ALA A 1 90 ? 17.255 1.817 -11.698 1.00 80.12 90 ALA A N 1
ATOM 599 C CA . ALA A 1 90 ? 16.382 1.717 -10.535 1.00 80.12 90 ALA A CA 1
ATOM 600 C C . ALA A 1 90 ? 17.137 2.024 -9.232 1.00 80.12 90 ALA A C 1
ATOM 602 O O . ALA A 1 90 ? 16.627 2.762 -8.391 1.00 80.12 90 ALA A O 1
ATOM 603 N N . GLY A 1 91 ? 18.370 1.527 -9.085 1.00 84.25 91 GLY A N 1
ATOM 604 C CA . GLY A 1 91 ? 19.229 1.835 -7.940 1.00 84.25 91 GLY A CA 1
ATOM 605 C C . GLY A 1 91 ? 19.556 3.327 -7.827 1.00 84.25 91 GLY A C 1
ATOM 606 O O . GLY A 1 91 ? 19.417 3.910 -6.751 1.00 84.25 91 GLY A O 1
ATOM 607 N N . VAL A 1 92 ? 19.919 3.969 -8.944 1.00 86.56 92 VAL A N 1
ATOM 608 C CA . VAL A 1 92 ? 20.157 5.422 -9.001 1.00 86.56 92 VAL A CA 1
ATOM 609 C C . VAL A 1 92 ? 18.884 6.188 -8.651 1.00 86.56 92 VAL A C 1
ATOM 611 O O . VAL A 1 92 ? 18.919 7.093 -7.819 1.00 86.56 92 VAL A O 1
ATOM 614 N N . TRP A 1 93 ? 17.746 5.808 -9.230 1.00 82.38 93 TRP A N 1
ATOM 615 C CA . TRP A 1 93 ? 16.467 6.453 -8.953 1.00 82.38 93 TRP A CA 1
ATOM 616 C C . TRP A 1 93 ? 16.076 6.354 -7.475 1.00 82.38 93 TRP A C 1
ATOM 618 O O . TRP A 1 93 ? 15.719 7.361 -6.859 1.00 82.38 93 TRP A O 1
ATOM 628 N N . PHE A 1 94 ? 16.216 5.168 -6.880 1.00 79.44 94 PHE A N 1
ATOM 629 C CA . PHE A 1 94 ? 15.958 4.951 -5.460 1.00 79.44 94 PHE A CA 1
ATOM 630 C C . PHE A 1 94 ? 16.862 5.819 -4.575 1.00 79.44 94 PHE A C 1
ATOM 632 O O . PHE A 1 94 ? 16.387 6.437 -3.620 1.00 79.44 94 PHE A O 1
ATOM 639 N N . ALA A 1 95 ? 18.151 5.932 -4.915 1.00 84.44 95 ALA A N 1
ATOM 640 C CA . ALA A 1 95 ? 19.078 6.809 -4.205 1.00 84.44 95 ALA A CA 1
ATOM 641 C C . ALA A 1 95 ? 18.658 8.290 -4.288 1.00 84.44 95 ALA A C 1
ATOM 643 O O . ALA A 1 95 ? 18.708 8.989 -3.273 1.00 84.44 95 ALA A O 1
ATOM 644 N N . VAL A 1 96 ? 18.174 8.761 -5.447 1.00 82.56 96 VAL A N 1
ATOM 645 C CA . VAL A 1 96 ? 17.663 10.137 -5.605 1.00 82.56 96 VAL A CA 1
ATOM 646 C C . VAL A 1 96 ? 16.407 10.372 -4.772 1.00 82.56 96 VAL A C 1
ATOM 648 O O . VAL A 1 96 ? 16.323 11.398 -4.094 1.00 82.56 96 VAL A O 1
ATOM 651 N N . ILE A 1 97 ? 15.450 9.438 -4.772 1.00 79.62 97 ILE A N 1
ATOM 652 C CA . ILE A 1 97 ? 14.248 9.550 -3.930 1.00 79.62 97 ILE A CA 1
ATOM 653 C C . ILE A 1 97 ? 14.654 9.644 -2.462 1.00 79.62 97 ILE A C 1
ATOM 655 O O . ILE A 1 97 ? 14.155 10.505 -1.740 1.00 79.62 97 ILE A O 1
ATOM 659 N N . LYS A 1 98 ? 15.592 8.801 -2.020 1.00 79.50 98 LYS A N 1
ATOM 660 C CA . LYS A 1 98 ? 16.050 8.815 -0.631 1.00 79.50 98 LYS A CA 1
ATOM 661 C C . LYS A 1 98 ? 16.749 10.129 -0.261 1.00 79.50 98 LYS A C 1
ATOM 663 O O . LYS A 1 98 ? 16.577 10.602 0.857 1.00 79.50 98 LYS A O 1
ATOM 668 N N . ALA A 1 99 ? 17.516 10.717 -1.180 1.00 86.62 99 ALA A N 1
ATOM 669 C CA . ALA A 1 99 ? 18.239 11.965 -0.940 1.00 86.62 99 ALA A CA 1
ATOM 670 C C . ALA A 1 99 ? 17.338 13.213 -0.987 1.00 86.62 99 ALA A C 1
ATOM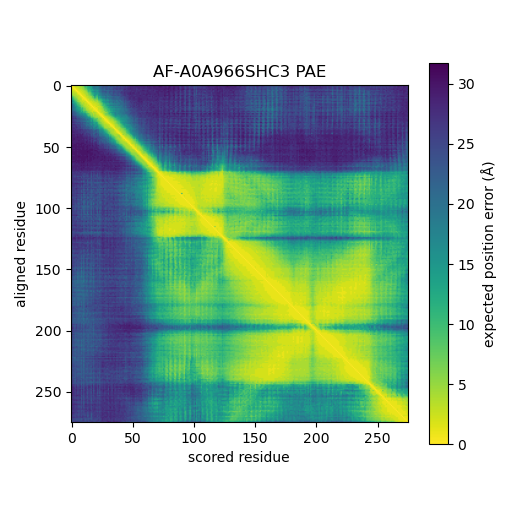 672 O O . ALA A 1 99 ? 17.568 14.157 -0.239 1.00 86.62 99 ALA A O 1
ATOM 673 N N . THR A 1 100 ? 16.326 13.234 -1.860 1.00 85.94 100 THR A N 1
ATOM 674 C CA . THR A 1 100 ? 15.525 14.444 -2.139 1.00 85.94 100 THR A CA 1
ATOM 675 C C . THR A 1 100 ? 14.114 14.408 -1.562 1.00 85.94 100 THR A C 1
ATOM 677 O O . THR A 1 100 ? 13.476 15.451 -1.449 1.00 85.94 100 THR A O 1
ATOM 680 N N . GLY A 1 101 ? 13.589 13.224 -1.238 1.00 76.94 101 GLY A N 1
ATOM 681 C CA . GLY A 1 101 ? 12.197 13.034 -0.825 1.00 76.94 101 GLY A CA 1
ATOM 682 C C . GLY A 1 101 ? 11.163 13.308 -1.925 1.00 76.94 101 GLY A C 1
ATOM 683 O O . GLY A 1 101 ? 9.966 13.285 -1.644 1.00 76.94 101 GLY A O 1
ATOM 684 N N . SER A 1 102 ? 11.593 13.568 -3.164 1.00 73.06 102 SER A N 1
ATOM 685 C CA . SER A 1 102 ? 10.718 13.921 -4.282 1.00 73.06 102 SER A CA 1
ATOM 686 C C . SER A 1 102 ? 10.681 12.817 -5.335 1.00 73.06 102 SER A C 1
ATOM 688 O O . SER A 1 102 ? 11.708 12.250 -5.712 1.00 73.06 102 SER A O 1
ATOM 690 N N . VAL A 1 103 ? 9.480 12.523 -5.838 1.00 70.81 103 VAL A N 1
ATOM 691 C CA . VAL A 1 103 ? 9.253 11.554 -6.916 1.00 70.81 103 VAL A CA 1
ATOM 692 C C . VAL A 1 103 ? 9.157 12.323 -8.233 1.00 70.81 103 VAL A C 1
ATOM 694 O O . VAL A 1 103 ? 8.077 12.694 -8.685 1.00 70.81 103 VAL A O 1
ATOM 697 N N . GLY A 1 104 ? 10.309 12.617 -8.834 1.00 71.31 104 GLY A N 1
ATOM 698 C CA . GLY A 1 104 ? 10.373 13.288 -10.131 1.00 71.31 104 GLY A CA 1
ATOM 699 C C . GLY A 1 104 ? 10.025 12.344 -11.285 1.00 71.31 104 GLY A C 1
ATOM 700 O O . GLY A 1 104 ? 10.720 11.352 -11.501 1.00 71.31 104 GLY A O 1
ATOM 701 N N . THR A 1 105 ? 9.000 12.671 -12.077 1.00 62.44 105 THR A N 1
ATOM 702 C CA . THR A 1 105 ? 8.589 11.911 -13.280 1.00 62.44 105 THR A CA 1
ATOM 703 C C . THR A 1 105 ? 9.684 11.816 -14.347 1.00 62.44 105 THR A C 1
ATOM 705 O O . THR A 1 105 ? 9.740 10.839 -15.091 1.00 62.44 105 THR A O 1
ATOM 708 N N . TYR A 1 106 ? 10.617 12.772 -14.383 1.00 72.81 106 TYR A N 1
ATOM 709 C CA . TYR A 1 106 ? 11.767 12.776 -15.298 1.00 72.81 106 TYR A CA 1
ATOM 710 C C . TYR A 1 106 ? 12.727 11.591 -15.093 1.00 72.81 106 TYR A C 1
ATOM 712 O O . TYR A 1 106 ? 13.510 11.268 -15.984 1.00 72.81 106 TYR A O 1
ATOM 720 N N . MET A 1 107 ? 12.650 10.895 -13.958 1.00 71.44 107 MET A N 1
ATOM 721 C CA . MET A 1 107 ? 13.519 9.753 -13.671 1.00 71.44 107 MET A CA 1
ATOM 722 C C . MET A 1 107 ? 13.196 8.510 -14.505 1.00 71.44 107 MET A C 1
ATOM 724 O O . MET A 1 107 ? 14.102 7.727 -14.779 1.00 71.44 107 MET A O 1
ATOM 728 N N . ALA A 1 108 ? 11.963 8.366 -15.005 1.00 68.88 108 ALA A N 1
ATOM 729 C CA . ALA A 1 108 ? 11.618 7.290 -15.939 1.00 68.88 108 ALA A CA 1
ATOM 730 C C . ALA A 1 108 ? 12.487 7.338 -17.209 1.00 68.88 108 ALA A C 1
ATOM 732 O O . ALA A 1 108 ? 12.913 6.303 -17.722 1.00 68.88 108 ALA A O 1
ATOM 733 N N . VAL A 1 109 ? 12.821 8.549 -17.671 1.00 76.00 109 VAL A N 1
ATOM 734 C CA . VAL A 1 109 ? 13.693 8.764 -18.832 1.00 76.00 109 VAL A CA 1
ATOM 735 C C . VAL A 1 109 ? 15.116 8.290 -18.538 1.00 76.00 109 VAL A C 1
ATOM 737 O O . VAL A 1 109 ? 15.730 7.646 -19.384 1.00 76.00 109 VAL A O 1
ATOM 740 N N . VAL A 1 110 ? 15.631 8.549 -17.331 1.00 79.50 110 VAL A N 1
ATOM 741 C CA . VAL A 1 110 ? 16.978 8.123 -16.911 1.00 79.50 110 VAL A CA 1
ATOM 742 C C . VAL A 1 110 ? 17.068 6.599 -16.827 1.00 79.50 110 VAL A C 1
ATOM 744 O O . VAL A 1 110 ? 18.014 6.012 -17.349 1.00 79.50 110 VAL A O 1
ATOM 747 N N . VAL A 1 111 ? 16.065 5.947 -16.229 1.00 79.94 111 VAL A N 1
ATOM 748 C CA . VAL A 1 111 ? 16.009 4.479 -16.136 1.00 79.94 111 VAL A CA 1
ATOM 749 C C . VAL A 1 111 ? 15.918 3.852 -17.529 1.00 79.94 111 VAL A C 1
ATOM 751 O O . VAL A 1 111 ? 16.686 2.942 -17.841 1.00 79.94 111 VAL A O 1
ATOM 754 N N . GLY A 1 112 ? 15.044 4.373 -18.396 1.00 74.06 112 GLY A N 1
ATOM 755 C CA . GLY A 1 112 ? 14.921 3.911 -19.779 1.00 74.06 112 GLY A CA 1
ATOM 756 C C . GLY A 1 112 ? 16.207 4.106 -20.588 1.00 74.06 112 GLY A C 1
ATOM 757 O O . GLY A 1 112 ? 16.623 3.201 -21.313 1.00 74.06 112 GLY A O 1
ATOM 758 N N . ALA A 1 113 ? 16.885 5.246 -20.420 1.00 80.75 113 ALA A N 1
ATOM 759 C CA . ALA A 1 113 ? 18.158 5.527 -21.079 1.00 80.75 113 ALA A CA 1
ATOM 760 C C . ALA A 1 113 ? 19.267 4.561 -20.633 1.00 80.75 113 ALA A C 1
ATOM 762 O O . ALA A 1 113 ?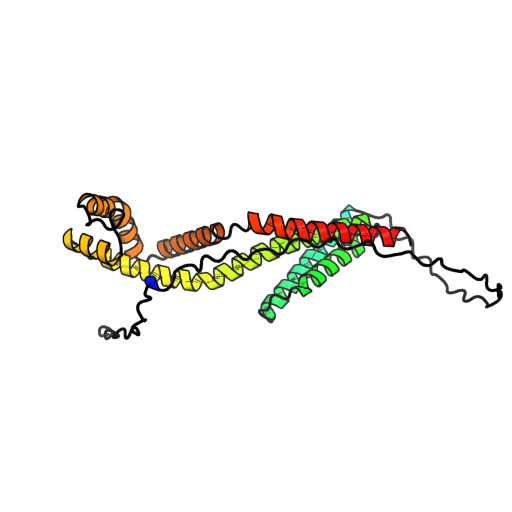 20.012 4.058 -21.474 1.00 80.75 113 ALA A O 1
ATOM 763 N N . LEU A 1 114 ? 19.356 4.254 -19.335 1.00 83.69 114 LEU A N 1
ATOM 764 C CA . LEU A 1 114 ? 20.339 3.306 -18.800 1.00 83.69 114 LEU A CA 1
ATOM 765 C C . LEU A 1 114 ? 20.051 1.864 -19.231 1.00 83.69 114 LEU A C 1
ATOM 767 O O . LEU A 1 114 ? 20.981 1.145 -19.598 1.00 83.69 114 LEU A O 1
ATOM 771 N N . ALA A 1 115 ? 18.780 1.455 -19.267 1.00 81.44 115 ALA A N 1
ATOM 772 C CA . ALA A 1 115 ? 18.377 0.160 -19.810 1.00 81.44 115 ALA A CA 1
ATOM 773 C C . ALA A 1 115 ? 18.748 0.037 -21.299 1.00 81.44 115 ALA A C 1
ATOM 775 O O . ALA A 1 115 ? 19.376 -0.941 -21.707 1.00 81.44 115 ALA A O 1
ATOM 776 N N . GLY A 1 116 ? 18.446 1.060 -22.104 1.00 77.38 116 GLY A N 1
ATOM 777 C CA . GLY A 1 116 ? 18.821 1.099 -23.519 1.00 77.38 116 GLY A CA 1
ATOM 778 C C . GLY A 1 116 ? 20.339 1.092 -23.737 1.00 77.38 116 GLY A C 1
ATOM 779 O O . GLY A 1 116 ? 20.837 0.397 -24.626 1.00 77.38 116 GLY A O 1
ATOM 780 N N . LEU A 1 117 ? 21.097 1.812 -22.902 1.00 83.38 117 LEU A N 1
ATOM 781 C CA . LEU A 1 117 ? 22.561 1.810 -22.943 1.00 83.38 117 LEU A CA 1
ATOM 782 C C . LEU A 1 117 ? 23.132 0.422 -22.621 1.00 83.38 117 LEU A C 1
ATOM 784 O O . LEU A 1 117 ? 23.999 -0.061 -23.349 1.00 83.38 117 LEU A O 1
ATOM 788 N N . GLY A 1 118 ? 22.620 -0.240 -21.581 1.00 84.06 118 GLY A N 1
ATOM 789 C CA . GLY A 1 118 ? 23.017 -1.601 -21.221 1.00 84.06 118 GLY A CA 1
ATOM 790 C C . GLY A 1 118 ? 22.712 -2.603 -22.336 1.00 84.06 118 GLY A C 1
ATOM 791 O O . GLY A 1 118 ? 23.574 -3.406 -22.704 1.00 84.06 118 GLY A O 1
ATOM 792 N N . ALA A 1 119 ? 21.528 -2.494 -22.948 1.00 81.56 119 ALA A N 1
ATOM 793 C CA . ALA A 1 119 ? 21.134 -3.312 -24.091 1.00 81.56 119 ALA A CA 1
ATOM 794 C C . ALA A 1 119 ? 22.096 -3.149 -25.274 1.00 81.56 119 ALA A C 1
ATOM 796 O O . ALA A 1 119 ? 22.523 -4.135 -25.875 1.00 81.56 119 ALA A O 1
ATOM 797 N N . ARG A 1 120 ? 22.484 -1.905 -25.581 1.00 81.88 120 ARG A N 1
ATOM 798 C CA . ARG A 1 120 ? 23.408 -1.590 -26.676 1.00 81.88 120 ARG A CA 1
ATOM 799 C C . ARG A 1 120 ? 24.827 -2.087 -26.406 1.00 81.88 120 ARG A C 1
ATOM 801 O O . ARG A 1 120 ? 25.469 -2.600 -27.321 1.00 81.88 120 ARG A O 1
ATOM 808 N N . LEU A 1 121 ? 25.315 -1.936 -25.175 1.00 85.56 121 LEU A N 1
ATOM 809 C CA . LEU A 1 121 ? 26.670 -2.341 -24.794 1.00 85.56 121 LEU A CA 1
ATOM 810 C C . LEU A 1 121 ? 26.866 -3.858 -24.896 1.00 85.56 121 LEU A C 1
ATOM 812 O O . LEU A 1 121 ? 27.890 -4.298 -25.416 1.00 85.56 121 LEU A O 1
ATOM 816 N N . LEU A 1 122 ? 25.891 -4.655 -24.449 1.00 84.69 122 LEU A N 1
ATOM 817 C CA . LEU A 1 122 ? 26.012 -6.116 -24.481 1.00 84.69 122 LEU A CA 1
ATOM 818 C C . LEU A 1 122 ? 25.483 -6.730 -25.782 1.00 84.69 122 LEU A C 1
ATOM 820 O O . LEU A 1 122 ? 26.095 -7.655 -26.309 1.00 84.69 122 LEU A O 1
ATOM 824 N N . GLY A 1 123 ? 24.389 -6.214 -26.346 1.00 78.81 123 GLY A N 1
ATOM 825 C CA . GLY A 1 123 ? 23.759 -6.795 -27.536 1.00 78.81 123 GLY A CA 1
ATOM 826 C C . GLY A 1 123 ? 24.618 -6.718 -28.798 1.00 78.81 123 GLY A C 1
ATOM 827 O O . GLY A 1 123 ? 24.397 -7.494 -29.731 1.00 78.81 123 GLY A O 1
ATOM 828 N N . ARG A 1 124 ? 25.600 -5.797 -28.826 1.00 80.12 124 ARG A N 1
ATOM 829 C CA . ARG A 1 124 ? 26.543 -5.558 -29.941 1.00 80.12 124 ARG A CA 1
ATOM 830 C C . ARG A 1 124 ? 25.878 -5.317 -31.306 1.00 80.12 124 ARG A C 1
ATOM 832 O O . ARG A 1 124 ? 26.564 -5.242 -32.319 1.00 80.12 124 ARG A O 1
ATOM 839 N N . GLY A 1 125 ? 24.557 -5.160 -31.331 1.00 65.62 125 GLY A N 1
ATOM 840 C CA . GLY A 1 125 ? 23.741 -4.963 -32.516 1.00 65.62 125 GLY A CA 1
ATOM 841 C C . GLY A 1 125 ? 23.035 -3.613 -32.490 1.00 65.62 125 GLY A C 1
ATOM 842 O O . GLY A 1 125 ? 22.630 -3.115 -31.444 1.00 65.62 125 GLY A O 1
ATOM 843 N N . THR A 1 126 ? 22.857 -3.028 -33.670 1.00 64.56 126 THR A N 1
ATOM 844 C CA . THR A 1 126 ? 22.029 -1.835 -33.908 1.00 64.56 126 THR A CA 1
ATOM 845 C C . THR A 1 126 ? 20.594 -2.195 -34.293 1.00 64.56 126 THR A C 1
ATOM 847 O O . THR A 1 126 ? 19.852 -1.340 -34.772 1.00 64.56 126 THR A O 1
ATOM 850 N N . SER A 1 127 ? 20.181 -3.458 -34.112 1.00 68.12 127 SER A N 1
ATOM 851 C CA . SER A 1 127 ? 18.863 -3.898 -34.565 1.00 68.12 127 SER A CA 1
ATOM 852 C C . SER A 1 127 ? 17.770 -3.152 -33.801 1.00 68.12 127 SER A C 1
ATOM 854 O O . SER A 1 127 ? 17.713 -3.153 -32.571 1.00 68.12 127 SER A O 1
ATOM 856 N N . ALA A 1 128 ? 16.886 -2.508 -34.550 1.00 67.19 128 ALA A N 1
ATOM 857 C CA . ALA A 1 128 ? 15.847 -1.659 -33.994 1.00 67.19 128 ALA A CA 1
ATOM 858 C C . ALA A 1 128 ? 14.842 -2.443 -33.119 1.00 67.19 128 ALA A C 1
ATOM 860 O O . ALA A 1 128 ? 14.270 -1.907 -32.171 1.00 67.19 128 ALA A O 1
ATOM 861 N N . ILE A 1 129 ? 14.713 -3.749 -33.380 1.00 69.62 129 ILE A N 1
ATOM 862 C CA . ILE A 1 129 ? 13.911 -4.702 -32.601 1.00 69.62 129 ILE A CA 1
ATOM 863 C C . ILE A 1 129 ? 14.454 -4.848 -31.169 1.00 69.62 129 ILE A C 1
ATOM 865 O O . ILE A 1 129 ? 13.672 -4.860 -30.221 1.00 69.62 129 ILE A O 1
ATOM 869 N N . GLN A 1 130 ? 15.781 -4.897 -30.985 1.00 65.50 130 GLN A N 1
ATOM 870 C CA . GLN A 1 130 ? 16.400 -4.978 -29.652 1.00 65.50 130 GLN A CA 1
ATOM 871 C C . GLN A 1 130 ? 16.124 -3.730 -28.812 1.00 65.50 130 GLN A C 1
ATOM 873 O O . GLN A 1 130 ? 15.789 -3.841 -27.633 1.00 65.50 130 GLN A O 1
ATOM 878 N N . ALA A 1 131 ? 16.217 -2.548 -29.427 1.00 64.62 131 ALA A N 1
ATOM 879 C CA . ALA A 1 131 ? 15.903 -1.291 -28.757 1.00 64.62 131 ALA A CA 1
ATOM 880 C C . ALA A 1 131 ? 14.423 -1.240 -28.337 1.00 64.62 131 ALA A C 1
ATOM 882 O O . ALA A 1 131 ? 14.123 -0.920 -27.187 1.00 64.62 131 ALA A O 1
ATOM 883 N N . GLY A 1 132 ? 13.510 -1.650 -29.224 1.00 69.25 132 GLY A N 1
ATOM 884 C CA . GLY A 1 132 ? 12.081 -1.749 -28.914 1.00 69.25 132 GLY A CA 1
ATOM 885 C C . GLY A 1 132 ? 11.790 -2.692 -27.743 1.00 69.25 132 GLY A C 1
ATOM 886 O O . GLY A 1 132 ? 11.123 -2.295 -26.790 1.00 69.25 132 GLY A O 1
ATOM 887 N N . ALA A 1 133 ? 12.360 -3.902 -27.756 1.00 68.75 133 ALA A N 1
ATOM 888 C CA . ALA A 1 133 ? 12.177 -4.880 -26.681 1.00 68.75 133 ALA A CA 1
ATOM 889 C C . ALA A 1 133 ? 12.697 -4.368 -25.323 1.00 68.75 133 ALA A C 1
ATOM 891 O O . ALA A 1 133 ? 12.010 -4.503 -24.311 1.00 68.75 133 ALA A O 1
ATOM 892 N N . SER A 1 134 ? 13.868 -3.715 -25.297 1.00 66.56 134 SER A N 1
ATOM 893 C CA . SER A 1 134 ? 14.397 -3.105 -24.066 1.00 66.56 134 SER A CA 1
ATOM 894 C C . SER A 1 134 ? 13.520 -1.968 -23.533 1.00 66.56 134 SER A C 1
ATOM 896 O O . SER A 1 134 ? 13.393 -1.817 -22.321 1.00 66.56 134 SER A O 1
ATOM 898 N N . CYS A 1 135 ? 12.878 -1.200 -24.419 1.00 68.25 135 CYS A N 1
ATOM 899 C CA . CYS A 1 135 ? 11.997 -0.104 -24.034 1.00 68.25 135 CYS A CA 1
ATOM 900 C C . CYS A 1 135 ? 10.715 -0.629 -23.379 1.00 68.25 135 CYS A C 1
ATOM 902 O O . CYS A 1 135 ? 10.372 -0.191 -22.284 1.00 68.25 135 CYS A O 1
ATOM 904 N N . VAL A 1 136 ? 10.062 -1.626 -23.987 1.00 70.50 136 VAL A N 1
ATOM 905 C CA . VAL A 1 136 ? 8.867 -2.268 -23.411 1.00 70.50 136 VAL A CA 1
ATOM 906 C C . VAL A 1 136 ? 9.182 -2.858 -22.040 1.00 70.50 136 VAL A C 1
ATOM 908 O O . VAL A 1 136 ? 8.447 -2.637 -21.079 1.00 70.50 136 VAL A O 1
ATOM 911 N N . PHE A 1 137 ? 10.310 -3.560 -21.926 1.00 68.81 137 PHE A N 1
ATOM 912 C CA . PHE A 1 137 ? 10.723 -4.156 -20.664 1.00 68.81 137 PHE A CA 1
ATOM 913 C C . PHE A 1 137 ? 11.017 -3.101 -19.583 1.00 68.81 137 PHE A C 1
ATOM 915 O O . PHE A 1 137 ? 10.592 -3.255 -18.438 1.00 68.81 137 PHE A O 1
ATOM 922 N N . ALA A 1 138 ? 11.675 -1.995 -19.946 1.00 68.69 138 ALA A N 1
ATOM 923 C CA . ALA A 1 138 ? 11.916 -0.880 -19.033 1.00 68.69 138 ALA A CA 1
ATOM 924 C C . ALA A 1 138 ? 10.609 -0.219 -18.562 1.00 68.69 138 ALA A C 1
ATOM 926 O O . ALA A 1 138 ? 10.484 0.092 -17.380 1.00 68.69 138 ALA A O 1
ATOM 927 N N . VAL A 1 139 ? 9.622 -0.049 -19.448 1.00 71.50 139 VAL A N 1
ATOM 928 C CA . VAL A 1 139 ? 8.306 0.515 -19.099 1.00 71.50 139 VAL A CA 1
ATOM 929 C C . VAL A 1 139 ? 7.550 -0.402 -18.137 1.00 71.50 139 VAL A C 1
ATOM 931 O O . VAL A 1 139 ? 7.025 0.078 -17.132 1.00 71.50 139 VAL A O 1
ATOM 934 N N . LEU A 1 140 ? 7.549 -1.715 -18.384 1.00 75.00 140 LEU A N 1
ATOM 935 C CA . LEU A 1 140 ? 6.919 -2.691 -17.487 1.00 75.00 140 LEU A CA 1
ATOM 936 C C . LEU A 1 140 ? 7.565 -2.685 -16.097 1.00 75.00 140 LEU A C 1
ATOM 938 O O . LEU A 1 140 ? 6.862 -2.606 -15.088 1.00 75.00 140 LEU A O 1
ATOM 942 N N . LEU A 1 141 ? 8.901 -2.705 -16.032 1.00 72.94 141 LEU A N 1
ATOM 943 C CA . LEU A 1 141 ? 9.624 -2.618 -14.762 1.00 72.94 141 LEU A CA 1
ATOM 944 C C . LEU A 1 141 ? 9.346 -1.304 -14.027 1.00 72.94 141 LEU A C 1
ATOM 946 O O . LEU A 1 141 ? 9.126 -1.319 -12.815 1.00 72.94 141 LEU A O 1
ATOM 950 N N . MET A 1 142 ? 9.331 -0.179 -14.748 1.00 73.12 142 MET A N 1
ATOM 951 C CA . MET A 1 142 ? 9.025 1.128 -14.169 1.00 73.12 142 MET A CA 1
ATOM 952 C C . MET A 1 142 ? 7.612 1.148 -13.580 1.00 73.12 142 MET A C 1
ATOM 954 O O . MET A 1 142 ? 7.420 1.652 -12.476 1.00 73.12 142 MET A O 1
ATOM 958 N N . GLY A 1 143 ? 6.642 0.544 -14.272 1.00 74.62 143 GLY A N 1
ATOM 959 C CA . GLY A 1 143 ? 5.290 0.358 -13.761 1.00 74.62 143 GLY A CA 1
ATOM 960 C C . GLY A 1 143 ? 5.288 -0.409 -12.436 1.00 74.62 143 GLY A C 1
ATOM 961 O O . GLY A 1 143 ? 4.827 0.103 -11.419 1.00 74.62 143 GLY A O 1
ATOM 962 N N . ILE A 1 144 ? 5.866 -1.609 -12.401 1.00 76.81 144 ILE A N 1
ATOM 963 C CA . ILE A 1 144 ? 5.897 -2.425 -11.173 1.00 76.81 144 ILE A CA 1
ATOM 964 C C . ILE A 1 144 ? 6.534 -1.647 -10.009 1.00 76.81 144 ILE A C 1
ATOM 966 O O . ILE A 1 144 ? 6.001 -1.627 -8.899 1.00 76.81 144 ILE A O 1
ATOM 970 N N . MET A 1 145 ? 7.641 -0.950 -10.270 1.00 75.56 145 MET A N 1
ATOM 971 C CA . MET A 1 145 ? 8.346 -0.152 -9.268 1.00 75.56 145 MET A CA 1
ATOM 972 C C . MET A 1 145 ? 7.518 1.037 -8.760 1.00 75.56 145 MET A C 1
ATOM 974 O O . MET A 1 145 ? 7.486 1.286 -7.554 1.00 75.56 145 MET A O 1
ATOM 978 N N . LEU A 1 146 ? 6.808 1.747 -9.644 1.00 76.38 146 LEU A N 1
ATOM 979 C CA . LEU A 1 146 ? 5.899 2.830 -9.257 1.00 76.38 146 LEU A CA 1
ATOM 980 C C . LEU A 1 146 ? 4.740 2.309 -8.401 1.00 76.38 146 LEU A C 1
ATOM 982 O O . LEU A 1 146 ? 4.404 2.942 -7.402 1.00 76.38 146 LEU A O 1
ATOM 986 N N . ARG A 1 147 ? 4.184 1.136 -8.732 1.00 77.88 147 ARG A N 1
ATOM 987 C CA . ARG A 1 147 ? 3.121 0.492 -7.945 1.00 77.88 147 ARG A CA 1
ATOM 988 C C . ARG A 1 147 ? 3.601 0.163 -6.531 1.00 77.88 147 ARG A C 1
ATOM 990 O O . ARG A 1 147 ? 2.969 0.561 -5.554 1.00 77.88 147 ARG A O 1
ATOM 997 N N . VAL A 1 148 ? 4.750 -0.504 -6.409 1.00 79.12 148 VAL A N 1
ATOM 998 C CA . VAL A 1 148 ? 5.343 -0.848 -5.104 1.00 79.12 148 VAL A CA 1
ATOM 999 C C . VAL A 1 148 ? 5.685 0.412 -4.303 1.00 79.12 148 VAL A C 1
ATOM 1001 O O . VAL A 1 148 ? 5.360 0.494 -3.118 1.00 79.12 148 VAL A O 1
ATOM 1004 N N . GLY A 1 149 ? 6.285 1.418 -4.945 1.00 77.69 149 GLY A N 1
ATOM 1005 C CA . GLY A 1 149 ? 6.631 2.690 -4.310 1.00 77.69 149 GLY A CA 1
ATOM 1006 C C . GLY A 1 149 ? 5.407 3.468 -3.820 1.00 77.69 149 GLY A C 1
ATOM 1007 O O . GLY A 1 149 ? 5.425 4.007 -2.713 1.00 77.69 149 GLY A O 1
ATOM 1008 N N . PHE A 1 150 ? 4.325 3.484 -4.601 1.00 81.00 150 PHE A N 1
ATOM 1009 C CA . PHE A 1 150 ? 3.072 4.135 -4.226 1.00 81.00 150 PHE A CA 1
ATOM 1010 C C . PHE A 1 150 ? 2.440 3.483 -2.995 1.00 81.00 150 PHE A C 1
ATOM 1012 O O . PHE A 1 150 ? 2.108 4.189 -2.041 1.00 81.00 150 PHE A O 1
ATOM 1019 N N . TYR A 1 151 ? 2.336 2.149 -2.972 1.00 80.81 151 TYR A N 1
ATOM 1020 C CA . TYR A 1 151 ? 1.814 1.440 -1.803 1.00 80.81 151 TYR A CA 1
ATOM 1021 C C . TYR A 1 151 ? 2.691 1.659 -0.573 1.00 80.81 151 TYR A C 1
ATOM 1023 O O . TYR A 1 151 ? 2.164 1.985 0.483 1.00 80.81 151 TYR A O 1
ATOM 1031 N N . ALA A 1 152 ? 4.019 1.587 -0.704 1.00 81.81 152 ALA A N 1
ATOM 1032 C CA . ALA A 1 152 ? 4.922 1.848 0.416 1.00 81.81 152 ALA A CA 1
ATOM 1033 C C . ALA A 1 152 ? 4.763 3.276 0.974 1.00 81.81 152 ALA A C 1
ATOM 1035 O O . ALA A 1 152 ? 4.725 3.475 2.189 1.00 81.81 152 ALA A O 1
ATOM 1036 N N . ALA A 1 153 ? 4.627 4.281 0.102 1.00 82.75 153 ALA A N 1
ATOM 1037 C CA . ALA A 1 153 ? 4.419 5.665 0.517 1.00 82.75 153 ALA A CA 1
ATOM 1038 C C . ALA A 1 153 ? 3.053 5.878 1.195 1.00 82.75 153 ALA A C 1
ATOM 1040 O O . ALA A 1 153 ? 2.964 6.611 2.184 1.00 82.75 153 ALA A O 1
ATOM 1041 N N . GLN A 1 154 ? 1.994 5.242 0.683 1.00 83.69 154 GLN A N 1
ATOM 1042 C CA . GLN A 1 154 ? 0.664 5.274 1.295 1.00 83.69 154 GLN A CA 1
ATOM 1043 C C . GLN A 1 154 ? 0.648 4.563 2.645 1.00 83.69 154 GLN A C 1
ATOM 1045 O O . GLN A 1 154 ? 0.143 5.118 3.618 1.00 83.69 154 GLN A O 1
ATOM 1050 N N . ASP A 1 155 ? 1.264 3.386 2.736 1.00 85.75 155 ASP A N 1
ATOM 1051 C CA . ASP A 1 155 ? 1.374 2.625 3.977 1.00 85.75 155 ASP A CA 1
ATOM 1052 C C . ASP A 1 155 ? 2.117 3.435 5.043 1.00 85.75 155 ASP A C 1
ATOM 1054 O O . ASP A 1 155 ? 1.684 3.477 6.189 1.00 85.75 155 ASP A O 1
ATOM 1058 N N . LEU A 1 156 ? 3.167 4.176 4.675 1.00 86.38 156 LEU A N 1
ATOM 1059 C CA . LEU A 1 156 ? 3.903 5.026 5.614 1.00 86.38 156 LEU A CA 1
ATOM 1060 C C . LEU A 1 156 ? 3.071 6.222 6.112 1.00 86.38 156 LEU A C 1
ATOM 1062 O O . LEU A 1 156 ? 3.128 6.572 7.294 1.00 86.38 156 LEU A O 1
ATOM 1066 N N . LYS A 1 157 ? 2.259 6.835 5.240 1.00 87.94 157 LYS A N 1
ATOM 1067 C CA . LYS A 1 157 ? 1.319 7.903 5.628 1.00 87.94 157 LYS A CA 1
ATOM 1068 C C . LYS A 1 157 ? 0.188 7.369 6.510 1.00 87.94 157 LYS A C 1
ATOM 1070 O O . LYS A 1 157 ? -0.182 8.010 7.497 1.00 87.94 157 LYS A O 1
ATOM 1075 N N . ASN A 1 158 ? -0.334 6.193 6.178 1.00 90.44 158 ASN A N 1
ATOM 1076 C CA . ASN A 1 158 ? -1.450 5.574 6.878 1.00 90.44 158 ASN A CA 1
ATOM 1077 C C . ASN A 1 158 ? -1.029 4.874 8.170 1.00 90.44 158 ASN A C 1
ATOM 1079 O O . ASN A 1 158 ? -1.837 4.819 9.089 1.00 90.44 158 ASN A O 1
ATOM 1083 N N . ALA A 1 159 ? 0.227 4.448 8.315 1.00 90.75 159 ALA A N 1
ATOM 1084 C CA . ALA A 1 159 ? 0.730 3.800 9.524 1.00 90.75 159 ALA A CA 1
ATOM 1085 C C . ALA A 1 159 ? 0.447 4.634 10.781 1.00 90.75 159 ALA A C 1
ATOM 1087 O O . ALA A 1 159 ? -0.066 4.114 11.770 1.00 90.75 159 ALA A O 1
ATOM 1088 N N . LYS A 1 160 ? 0.676 5.955 10.728 1.00 91.75 160 LYS A N 1
ATOM 1089 C CA . LYS A 1 160 ? 0.353 6.861 11.847 1.00 91.75 160 LYS A CA 1
ATOM 1090 C C . LYS A 1 160 ? -1.146 6.889 12.157 1.00 91.75 160 LYS A C 1
ATOM 1092 O O . LYS A 1 160 ? -1.532 6.880 13.323 1.00 91.75 160 LYS A O 1
ATOM 1097 N N . ARG A 1 161 ? -1.990 6.899 11.120 1.00 93.44 161 ARG A N 1
ATOM 1098 C CA . ARG A 1 161 ? -3.454 6.874 11.265 1.00 93.44 161 ARG A CA 1
ATOM 1099 C C . ARG A 1 161 ? -3.941 5.542 11.825 1.00 93.44 161 ARG A C 1
ATOM 1101 O O . ARG A 1 161 ? -4.829 5.542 12.670 1.00 93.44 161 ARG A O 1
ATOM 1108 N N . PHE A 1 162 ? -3.351 4.429 11.400 1.00 94.50 162 PHE A N 1
ATOM 1109 C CA . PHE A 1 162 ? -3.700 3.096 11.878 1.00 94.50 162 PHE A CA 1
ATOM 1110 C C . PHE A 1 162 ? -3.296 2.896 13.332 1.00 94.50 162 PHE A C 1
ATOM 1112 O O . PHE A 1 162 ? -4.097 2.382 14.102 1.00 94.50 162 PHE A O 1
ATOM 1119 N N . VAL A 1 163 ? -2.116 3.374 13.741 1.00 93.88 163 VAL A N 1
ATOM 1120 C CA . VAL A 1 163 ? -1.709 3.356 15.154 1.00 93.88 163 VAL A CA 1
ATOM 1121 C C . VAL A 1 163 ? -2.668 4.190 16.005 1.00 93.88 163 VAL A C 1
ATOM 1123 O O . VAL A 1 163 ? -3.144 3.698 17.022 1.00 93.88 163 VAL A O 1
ATOM 1126 N N . ALA A 1 164 ? -3.018 5.406 15.572 1.00 94.44 164 ALA A N 1
ATOM 1127 C CA . ALA A 1 164 ? -3.980 6.247 16.290 1.00 94.44 164 ALA A CA 1
ATOM 1128 C C . ALA A 1 164 ? -5.390 5.620 16.353 1.00 94.44 164 ALA A C 1
ATOM 1130 O O . ALA A 1 164 ? -6.078 5.697 17.371 1.00 94.44 164 ALA A O 1
ATOM 1131 N N . SER A 1 165 ? -5.820 4.964 15.274 1.00 94.19 165 SER A N 1
ATOM 1132 C CA . SER A 1 165 ? -7.104 4.252 15.227 1.00 94.19 165 SER A CA 1
ATOM 1133 C C . SER A 1 165 ? -7.098 3.047 16.165 1.00 94.19 165 SER A C 1
ATOM 1135 O O . SER A 1 165 ? -8.046 2.852 16.921 1.00 94.19 165 SER A O 1
ATOM 1137 N N . TYR A 1 166 ? -5.996 2.297 16.189 1.00 95.75 166 TYR A N 1
ATOM 1138 C CA . TYR A 1 166 ? -5.806 1.166 17.087 1.00 95.75 166 TYR A CA 1
ATOM 1139 C C . TYR A 1 166 ? -5.823 1.599 18.556 1.00 95.75 166 TYR A C 1
ATOM 1141 O O . TYR A 1 166 ? -6.515 0.978 19.355 1.00 95.75 166 TYR A O 1
ATOM 1149 N N . THR A 1 167 ? -5.147 2.694 18.926 1.00 96.06 167 THR A N 1
ATOM 1150 C CA . THR A 1 167 ? -5.190 3.201 20.310 1.00 96.06 167 THR A CA 1
ATOM 1151 C C . THR A 1 167 ? -6.612 3.555 20.740 1.00 96.06 167 THR A C 1
ATOM 1153 O O . THR A 1 167 ? -7.025 3.189 21.838 1.00 96.06 167 THR A O 1
ATOM 1156 N N . LEU A 1 168 ? -7.398 4.172 19.851 1.00 94.56 168 LEU A N 1
ATOM 1157 C CA . LEU A 1 168 ? -8.810 4.452 20.118 1.00 94.56 168 LEU A CA 1
ATOM 1158 C C . LEU A 1 168 ? -9.633 3.164 20.250 1.00 94.56 168 LEU A C 1
ATOM 1160 O O . LEU A 1 168 ? -10.533 3.098 21.081 1.00 94.56 168 LEU A O 1
ATOM 1164 N N . GLU A 1 169 ? -9.361 2.136 19.446 1.00 92.94 169 GLU A N 1
ATOM 1165 C CA . GLU A 1 169 ? -10.029 0.836 19.575 1.00 92.94 169 GLU A CA 1
ATOM 1166 C C . GLU A 1 169 ? -9.675 0.115 20.875 1.00 92.94 169 GLU A C 1
ATOM 1168 O O . GLU A 1 169 ? -10.570 -0.431 21.514 1.00 92.94 169 GLU A O 1
ATOM 1173 N N . VAL A 1 170 ? -8.414 0.156 21.307 1.00 96.44 170 VAL A N 1
ATOM 1174 C CA . VAL A 1 170 ? -7.975 -0.417 22.587 1.00 96.44 170 VAL A CA 1
ATOM 1175 C C . VAL A 1 170 ? -8.654 0.292 23.757 1.00 96.44 170 VAL A C 1
ATOM 1177 O O . VAL A 1 170 ? -9.127 -0.368 24.679 1.00 96.44 170 VAL A O 1
ATOM 1180 N N . GLU A 1 171 ? -8.758 1.622 23.735 1.00 95.81 171 GLU A N 1
ATOM 1181 C CA . GLU A 1 171 ? -9.485 2.367 24.772 1.00 95.81 171 GLU A CA 1
ATOM 1182 C C . GLU A 1 171 ? -10.971 1.996 24.806 1.00 95.81 171 GLU A C 1
ATOM 1184 O O . GLU A 1 171 ? -11.530 1.750 25.877 1.00 95.81 171 GLU A O 1
ATOM 1189 N N . LYS A 1 172 ? -11.607 1.871 23.635 1.00 91.81 172 LYS A N 1
ATOM 1190 C CA . LYS A 1 172 ? -12.996 1.397 23.525 1.00 91.81 172 LYS A CA 1
ATOM 1191 C C . LYS A 1 172 ? -13.152 -0.024 24.059 1.00 91.81 172 LYS A C 1
ATOM 1193 O O . LYS A 1 172 ? -14.114 -0.306 24.763 1.00 91.81 172 LYS A O 1
ATOM 1198 N N . ALA A 1 173 ? -12.2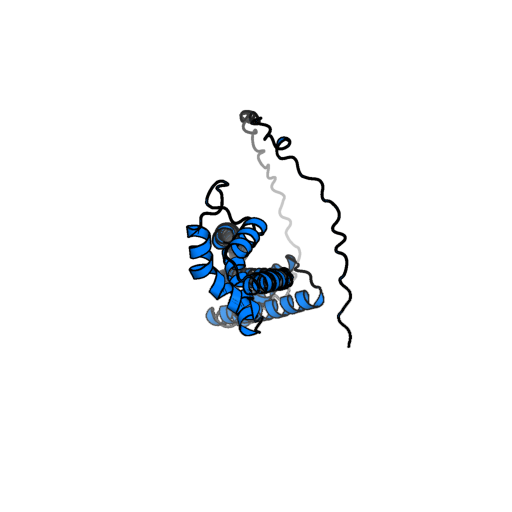13 -0.901 23.736 1.00 95.50 173 ALA A N 1
ATOM 1199 C CA . ALA A 1 173 ? -12.191 -2.283 24.179 1.00 95.50 173 ALA A CA 1
ATOM 1200 C C . ALA A 1 173 ? -12.009 -2.396 25.701 1.00 95.50 173 ALA A C 1
ATOM 1202 O O . ALA A 1 173 ? -12.703 -3.176 26.349 1.00 95.50 173 ALA A O 1
ATOM 1203 N N . LYS A 1 174 ? -11.140 -1.567 26.293 1.00 96.56 174 LYS A N 1
ATOM 1204 C CA . LYS A 1 174 ? -10.974 -1.462 27.751 1.00 96.56 174 LYS A CA 1
ATOM 1205 C C . LYS A 1 174 ? -12.253 -0.977 28.430 1.00 96.56 174 LYS A C 1
ATOM 1207 O O . LYS A 1 174 ? -12.643 -1.554 29.440 1.00 96.56 174 LYS A O 1
ATOM 1212 N N . ALA A 1 175 ? -12.926 0.021 27.855 1.00 94.81 175 ALA A N 1
ATOM 1213 C CA . ALA A 1 175 ? -14.224 0.477 28.347 1.00 94.81 175 ALA A CA 1
ATOM 1214 C C . ALA A 1 175 ? -15.284 -0.633 28.263 1.00 94.81 175 ALA A C 1
ATOM 1216 O O . ALA A 1 175 ? -15.981 -0.866 29.241 1.00 94.81 175 ALA A O 1
ATOM 1217 N N . ALA A 1 176 ? -15.349 -1.372 27.148 1.00 93.88 176 ALA A N 1
ATOM 1218 C CA . ALA A 1 176 ? -16.276 -2.492 26.975 1.00 93.88 176 ALA A CA 1
ATOM 1219 C C . ALA A 1 176 ? -16.019 -3.637 27.970 1.00 93.88 176 ALA A C 1
ATOM 1221 O O . ALA A 1 176 ? -16.961 -4.200 28.518 1.00 93.88 176 ALA A O 1
ATOM 1222 N N . LYS A 1 177 ? -14.747 -3.951 28.249 1.00 95.56 177 LYS A N 1
ATOM 1223 C CA . LYS A 1 177 ? -14.347 -4.969 29.235 1.00 95.56 177 LYS A CA 1
ATOM 1224 C C . LYS A 1 177 ? -14.750 -4.601 30.669 1.00 95.56 177 LYS A C 1
ATOM 1226 O O . LYS A 1 177 ? -14.892 -5.490 31.502 1.00 95.56 177 LYS A O 1
ATOM 1231 N N . ALA A 1 178 ? -14.903 -3.311 30.970 1.00 96.44 178 ALA A N 1
ATOM 1232 C CA . ALA A 1 178 ? -15.301 -2.841 32.295 1.00 96.44 178 ALA A CA 1
ATOM 1233 C C . ALA A 1 178 ? -16.816 -2.940 32.555 1.00 96.44 178 ALA A C 1
ATOM 1235 O O . ALA A 1 178 ? -17.224 -2.832 33.711 1.00 96.44 178 ALA A O 1
ATOM 1236 N N . LEU A 1 179 ? -17.629 -3.152 31.512 1.00 95.00 179 LEU A N 1
ATOM 1237 C CA . LEU A 1 179 ? -19.086 -3.249 31.617 1.00 95.00 179 LEU A CA 1
ATOM 1238 C C . LEU A 1 179 ? -19.472 -4.591 32.243 1.00 95.00 179 LEU A C 1
ATOM 1240 O O . LEU A 1 179 ? -18.990 -5.646 31.829 1.00 95.00 179 LEU A O 1
ATOM 1244 N N . LYS A 1 180 ? -20.350 -4.549 33.242 1.00 95.00 180 LYS A N 1
ATOM 1245 C CA . LYS A 1 180 ? -20.822 -5.730 33.977 1.00 95.00 180 LYS A CA 1
ATOM 1246 C C . LYS A 1 180 ? -22.298 -6.008 33.741 1.00 95.00 180 LYS A C 1
ATOM 1248 O O . LYS A 1 180 ? -22.710 -7.158 33.863 1.00 95.00 180 LYS A O 1
ATOM 1253 N N . THR A 1 181 ? -23.084 -4.977 33.436 1.00 97.06 181 THR A N 1
ATOM 1254 C CA . THR A 1 181 ? -24.542 -5.085 33.313 1.00 97.06 181 THR A CA 1
ATOM 1255 C C . THR A 1 181 ? -25.019 -4.891 31.876 1.00 97.06 181 THR A C 1
ATOM 1257 O O . THR A 1 181 ? -24.358 -4.266 31.045 1.00 97.06 181 THR A O 1
ATOM 1260 N N . ASP A 1 182 ? -26.195 -5.429 31.568 1.00 95.75 182 ASP A N 1
ATOM 1261 C CA . ASP A 1 182 ? -26.796 -5.338 30.233 1.00 95.75 182 ASP A CA 1
ATOM 1262 C C . ASP A 1 182 ? -27.167 -3.898 29.875 1.00 95.75 182 ASP A C 1
ATOM 1264 O O . ASP A 1 182 ? -27.018 -3.495 28.722 1.00 95.75 182 ASP A O 1
ATOM 1268 N N . ASP A 1 183 ? -27.565 -3.099 30.865 1.00 95.94 183 ASP A N 1
ATOM 1269 C CA . ASP A 1 183 ? -27.869 -1.681 30.680 1.00 95.94 183 ASP A CA 1
ATOM 1270 C C . ASP A 1 183 ? -26.614 -0.869 30.340 1.00 95.94 183 ASP A C 1
ATOM 1272 O O . ASP A 1 183 ? -26.648 -0.024 29.444 1.00 95.94 183 ASP A O 1
ATOM 1276 N N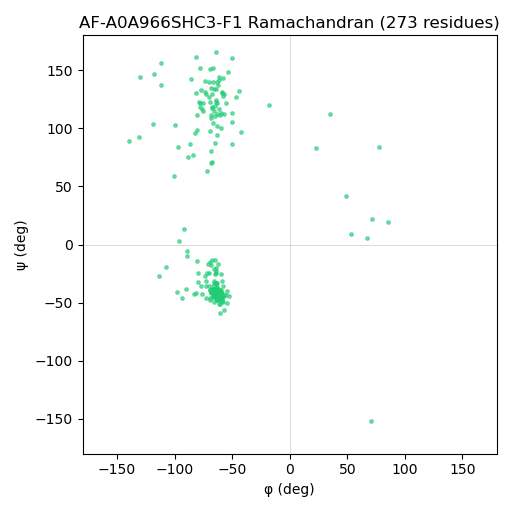 . GLU A 1 184 ? -25.479 -1.166 30.980 1.00 95.44 184 GLU A N 1
ATOM 1277 C CA . GLU A 1 184 ? -24.177 -0.579 30.639 1.00 95.44 184 GLU A CA 1
ATOM 1278 C C . GLU A 1 184 ? -23.753 -0.941 29.207 1.00 95.44 184 GLU A C 1
ATOM 1280 O O . GLU A 1 184 ? -23.269 -0.084 28.463 1.00 95.44 184 GLU A O 1
ATOM 1285 N N . ILE A 1 185 ? -23.983 -2.191 28.785 1.00 94.38 185 ILE A N 1
ATOM 1286 C CA . ILE A 1 185 ? -23.706 -2.641 27.413 1.00 94.38 185 ILE A CA 1
ATOM 1287 C C . ILE A 1 185 ? -24.615 -1.921 26.413 1.00 94.38 185 ILE A C 1
ATOM 1289 O O . ILE A 1 185 ? -24.119 -1.427 25.399 1.00 94.38 185 ILE A O 1
ATOM 1293 N N . LYS A 1 186 ? -25.914 -1.776 26.705 1.00 94.50 186 LYS A N 1
ATOM 1294 C CA . LYS A 1 186 ? -26.846 -1.005 25.865 1.00 94.50 186 LYS A CA 1
ATOM 1295 C C . LYS A 1 186 ? -26.392 0.444 25.719 1.00 94.50 186 LYS A C 1
ATOM 1297 O O . LYS A 1 186 ? -26.330 0.952 24.601 1.00 94.50 186 LYS A O 1
ATOM 1302 N N . GLN A 1 187 ? -26.030 1.102 26.821 1.00 94.25 187 GLN A N 1
ATOM 1303 C CA . GLN A 1 187 ? -25.529 2.480 26.797 1.00 94.25 187 GLN A CA 1
ATOM 1304 C C . GLN A 1 187 ? -24.238 2.607 25.987 1.00 94.25 187 GLN A C 1
ATOM 1306 O O . GLN A 1 187 ? -24.108 3.526 25.178 1.00 94.25 187 GLN A O 1
ATOM 1311 N N . PHE A 1 188 ? -23.306 1.665 26.145 1.00 94.38 188 PHE A N 1
ATOM 1312 C CA . PHE A 1 188 ? -22.076 1.637 25.361 1.00 94.38 188 PHE A CA 1
ATOM 1313 C C . PHE A 1 188 ? -22.353 1.462 23.863 1.00 94.38 188 PHE A C 1
ATOM 1315 O O . PHE A 1 188 ? -21.789 2.193 23.047 1.00 94.38 188 PHE A O 1
ATOM 1322 N N . MET A 1 189 ? -23.240 0.535 23.493 1.00 94.12 189 MET A N 1
ATOM 1323 C CA . MET A 1 189 ? -23.642 0.305 22.105 1.00 94.12 189 MET A CA 1
ATOM 1324 C C . MET A 1 189 ? -24.288 1.562 21.499 1.00 94.12 189 MET A C 1
ATOM 1326 O O . MET A 1 189 ? -23.863 2.002 20.429 1.00 94.12 189 MET A O 1
ATOM 1330 N N . MET A 1 190 ? -25.214 2.212 22.214 1.00 91.81 190 MET A N 1
ATOM 1331 C CA . MET A 1 190 ? -25.832 3.475 21.780 1.00 91.81 190 MET A CA 1
ATOM 1332 C C . MET A 1 190 ? -24.803 4.600 21.610 1.00 91.81 190 MET A C 1
ATOM 1334 O O . MET A 1 190 ? -24.795 5.280 20.587 1.00 91.81 190 MET A O 1
ATOM 1338 N N . ALA A 1 191 ? -23.877 4.767 22.560 1.00 92.12 191 ALA A N 1
ATOM 1339 C CA . ALA A 1 191 ? -22.824 5.785 22.485 1.00 92.12 191 ALA A CA 1
ATOM 1340 C C . ALA A 1 191 ? -21.848 5.569 21.312 1.00 92.12 191 ALA A C 1
ATOM 1342 O O . ALA A 1 191 ? -21.140 6.491 20.904 1.00 92.12 191 ALA A O 1
ATOM 1343 N N . LYS A 1 192 ? -21.783 4.348 20.770 1.00 88.81 192 LYS A N 1
ATOM 1344 C CA . LYS A 1 192 ? -20.998 4.005 19.577 1.00 88.81 192 LYS A CA 1
ATOM 1345 C C . LYS A 1 192 ? -21.811 4.026 18.284 1.00 88.81 192 LYS A C 1
ATOM 1347 O O . LYS A 1 192 ? -21.241 3.734 17.237 1.00 88.81 192 LYS A O 1
ATOM 1352 N N . GLY A 1 193 ? -23.088 4.402 18.346 1.00 88.88 193 GLY A N 1
ATOM 1353 C CA . GLY A 1 193 ? -23.973 4.450 17.186 1.00 88.88 193 GLY A CA 1
ATOM 1354 C C . GLY A 1 193 ? -24.368 3.067 16.670 1.00 88.88 193 GLY A C 1
ATOM 1355 O O . GLY A 1 193 ? -24.721 2.938 15.500 1.00 88.88 193 GLY A O 1
ATOM 1356 N N . TYR A 1 194 ? -24.294 2.023 17.505 1.00 87.00 194 TYR A N 1
ATOM 1357 C CA . TYR A 1 194 ? -24.953 0.765 17.168 1.00 87.00 194 TYR A CA 1
ATOM 1358 C C . TYR A 1 194 ? -26.459 0.994 17.244 1.00 87.00 194 TYR A C 1
ATOM 1360 O O . TYR A 1 194 ? -26.986 1.389 18.282 1.00 87.00 194 TYR A O 1
ATOM 1368 N N . HIS A 1 195 ? -27.140 0.725 16.139 1.00 82.25 195 HIS A N 1
ATOM 1369 C CA . HIS A 1 195 ? -28.591 0.753 16.043 1.00 82.25 195 HIS A CA 1
ATOM 1370 C C . HIS A 1 195 ? -29.055 -0.549 15.398 1.00 82.25 195 HIS A C 1
ATOM 1372 O O . HIS A 1 195 ? -28.385 -1.083 14.511 1.00 82.25 195 HIS A O 1
ATOM 1378 N N . ASP A 1 196 ? -30.194 -1.064 15.849 1.00 74.06 196 ASP A N 1
ATOM 1379 C CA . ASP A 1 196 ? -30.849 -2.196 15.201 1.00 74.06 196 ASP A CA 1
ATOM 1380 C C . ASP A 1 196 ? -31.655 -1.642 14.009 1.00 74.06 196 ASP A C 1
ATOM 1382 O O . ASP A 1 196 ? -32.733 -1.067 14.171 1.00 74.06 196 ASP A O 1
ATOM 1386 N N . GLY A 1 197 ? -31.069 -1.681 12.808 1.00 70.56 197 GLY A N 1
ATOM 1387 C CA . GLY A 1 197 ? -31.685 -1.137 11.590 1.00 70.56 197 GLY A CA 1
ATOM 1388 C C . GLY A 1 197 ? -31.765 0.400 11.532 1.00 70.56 197 GLY A C 1
ATOM 1389 O O . GLY A 1 197 ? -30.922 1.101 12.089 1.00 70.56 197 GLY A O 1
ATOM 1390 N N . MET A 1 198 ? -32.764 0.937 10.811 1.00 59.25 198 MET A N 1
ATOM 1391 C CA . MET A 1 198 ? -32.973 2.384 10.586 1.00 59.25 198 MET A CA 1
ATOM 1392 C C . MET A 1 198 ? -33.458 3.125 11.851 1.00 59.25 198 MET A C 1
ATOM 1394 O O . MET A 1 198 ? -34.558 3.668 11.883 1.00 59.25 198 MET A O 1
ATOM 1398 N N . GLY A 1 199 ? -32.639 3.147 12.905 1.00 74.62 199 GLY A N 1
ATOM 1399 C CA . GLY A 1 199 ? -32.882 3.942 14.115 1.00 74.62 199 GLY A CA 1
ATOM 1400 C C . GLY A 1 199 ? -33.773 3.283 15.172 1.00 74.62 199 GLY A C 1
ATOM 1401 O O . GLY A 1 199 ? -34.317 3.985 16.023 1.00 74.62 199 GLY A O 1
ATOM 1402 N N . GLY A 1 200 ? -33.933 1.956 15.139 1.00 80.75 200 GLY A N 1
ATOM 1403 C CA . GLY A 1 200 ? -34.672 1.217 16.163 1.00 80.75 200 GLY A CA 1
ATOM 1404 C C . GLY A 1 200 ? -33.981 1.235 17.532 1.00 80.75 200 GLY A C 1
ATOM 1405 O O . GLY A 1 200 ? -32.753 1.331 17.630 1.00 80.75 200 GLY A O 1
ATOM 1406 N N . ALA A 1 201 ? -34.781 1.127 18.599 1.00 86.88 201 ALA A N 1
ATOM 1407 C CA . ALA A 1 201 ? -34.271 0.894 19.948 1.00 86.88 201 ALA A CA 1
ATOM 1408 C C . ALA A 1 201 ? -33.452 -0.406 19.987 1.00 86.88 201 ALA A C 1
ATOM 1410 O O . ALA A 1 201 ? -33.798 -1.382 19.321 1.00 86.88 201 ALA A O 1
ATOM 1411 N N . LEU A 1 202 ? -32.372 -0.426 20.772 1.00 90.38 202 LEU A N 1
ATOM 1412 C CA . LEU A 1 202 ? -31.546 -1.621 20.921 1.00 90.38 202 LEU A CA 1
ATOM 1413 C C . LEU A 1 202 ? -32.369 -2.767 21.520 1.00 90.38 202 LEU A C 1
ATOM 1415 O O . LEU A 1 202 ? -32.824 -2.679 22.662 1.00 90.38 202 LEU A O 1
ATOM 1419 N N . THR A 1 203 ? -32.537 -3.844 20.758 1.00 93.69 203 THR A N 1
ATOM 1420 C CA . THR A 1 203 ? -33.223 -5.052 21.223 1.00 93.69 203 THR A CA 1
ATOM 1421 C C . THR A 1 203 ? -32.303 -5.878 22.128 1.00 93.69 203 THR A C 1
ATOM 1423 O O . THR A 1 203 ? -31.081 -5.870 21.964 1.00 93.69 203 THR A O 1
ATOM 1426 N N . ASP A 1 204 ? -32.865 -6.643 23.069 1.00 95.00 204 ASP A N 1
ATOM 1427 C CA . ASP A 1 204 ? -32.074 -7.547 23.927 1.00 95.00 204 ASP A CA 1
ATOM 1428 C C . ASP A 1 204 ? -31.289 -8.574 23.097 1.00 95.00 204 ASP A C 1
ATOM 1430 O O . ASP A 1 204 ? -30.156 -8.928 23.421 1.00 95.00 204 ASP A O 1
ATOM 1434 N N . LYS A 1 205 ? -31.845 -8.966 21.946 1.00 94.06 205 LYS A N 1
ATOM 1435 C CA . LYS A 1 205 ? -31.181 -9.829 20.968 1.00 94.06 205 LYS A CA 1
ATOM 1436 C C . LYS A 1 205 ? -29.918 -9.189 20.383 1.00 94.06 205 LYS A C 1
ATOM 1438 O O . LYS A 1 205 ? -28.933 -9.892 20.169 1.00 94.06 205 LYS A O 1
ATOM 1443 N N . ALA A 1 206 ? -29.914 -7.878 20.129 1.00 93.62 206 ALA A N 1
ATOM 1444 C CA . ALA A 1 206 ? -28.721 -7.169 19.665 1.00 93.62 206 ALA A CA 1
ATOM 1445 C C . ALA A 1 206 ? -27.625 -7.145 20.744 1.00 93.62 206 ALA A C 1
ATOM 1447 O O . ALA A 1 206 ? -26.450 -7.342 20.433 1.00 93.62 206 ALA A O 1
ATOM 1448 N N . VAL A 1 207 ? -28.010 -6.978 22.014 1.00 94.88 207 VAL A N 1
ATOM 1449 C CA . VAL A 1 207 ? -27.087 -7.050 23.161 1.00 94.88 207 VAL A CA 1
ATOM 1450 C C . VAL A 1 207 ? -26.488 -8.448 23.290 1.00 94.88 207 VAL A C 1
ATOM 1452 O O . VAL A 1 207 ? -25.275 -8.590 23.441 1.00 94.88 207 VAL A O 1
ATOM 1455 N N . GLU A 1 208 ? -27.311 -9.491 23.184 1.00 95.88 208 GLU A N 1
ATOM 1456 C CA . GLU A 1 208 ? -26.853 -10.880 23.220 1.00 95.88 208 GLU A CA 1
ATOM 1457 C C . GLU A 1 208 ? -25.901 -11.189 22.054 1.00 95.88 208 GLU A C 1
ATOM 1459 O O . GLU A 1 208 ? -24.822 -11.749 22.253 1.00 95.88 208 GLU A O 1
ATOM 1464 N N . GLN A 1 209 ? -26.233 -10.742 20.839 1.00 94.44 209 GLN A N 1
ATOM 1465 C CA . GLN A 1 209 ? -25.349 -10.890 19.684 1.00 94.44 209 GLN A CA 1
ATOM 1466 C C . GLN A 1 209 ? -24.021 -10.158 19.869 1.00 94.44 209 GLN A C 1
ATOM 1468 O O . GLN A 1 209 ? -22.978 -10.712 19.524 1.00 94.44 209 GLN A O 1
ATOM 1473 N N . PHE A 1 210 ? -24.037 -8.951 20.432 1.00 94.56 210 PHE A N 1
ATOM 1474 C CA . PHE A 1 210 ? -22.822 -8.203 20.731 1.00 94.56 210 PHE A CA 1
ATOM 1475 C C . PHE A 1 210 ? -21.952 -8.935 21.761 1.00 94.56 210 PHE A C 1
ATOM 1477 O O . PHE A 1 210 ? -20.749 -9.090 21.547 1.00 94.56 210 PHE A O 1
ATOM 1484 N N . LYS A 1 211 ? -22.556 -9.465 22.833 1.00 95.44 211 LYS A N 1
ATOM 1485 C CA . LYS A 1 211 ? -21.865 -10.271 23.855 1.00 95.44 211 LYS A CA 1
ATOM 1486 C C . LYS A 1 211 ? -21.193 -11.514 23.274 1.00 95.44 211 LYS A C 1
ATOM 1488 O O . LYS A 1 211 ? -20.077 -11.831 23.667 1.00 95.44 211 LYS A O 1
ATOM 1493 N N . VAL A 1 212 ? -21.858 -12.215 22.358 1.00 96.62 212 VAL A N 1
ATOM 1494 C CA . VAL A 1 212 ? -21.342 -13.472 21.794 1.00 96.62 212 VAL A CA 1
ATOM 1495 C C . VAL A 1 212 ? -20.333 -13.227 20.670 1.00 96.62 212 VAL A C 1
ATOM 1497 O O . VAL A 1 212 ? -19.323 -13.922 20.599 1.00 96.62 212 VAL A O 1
ATOM 1500 N N . LYS A 1 213 ? -20.587 -12.258 19.782 1.00 95.38 213 LYS A N 1
ATOM 1501 C CA . LYS A 1 213 ? -19.782 -12.057 18.565 1.00 95.38 213 LYS A CA 1
ATOM 1502 C C . LYS A 1 213 ? -18.657 -11.040 18.735 1.00 95.38 213 LYS A C 1
ATOM 1504 O O . LYS A 1 213 ? -17.536 -11.303 18.312 1.00 95.38 213 LYS A O 1
ATOM 1509 N N . GLU A 1 214 ? -18.947 -9.888 1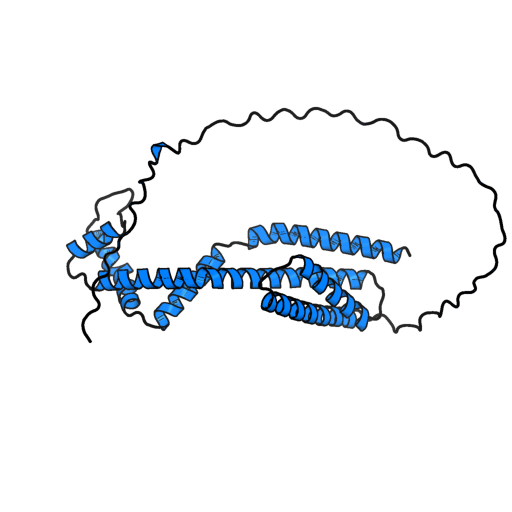9.331 1.00 93.81 214 GLU A N 1
ATOM 1510 C CA . GLU A 1 214 ? -18.033 -8.735 19.336 1.00 93.81 214 GLU A CA 1
ATOM 1511 C C . GLU A 1 214 ? -17.217 -8.650 20.631 1.00 93.81 214 GLU A C 1
ATOM 1513 O O . GLU A 1 214 ? -16.013 -8.382 20.600 1.00 93.81 214 GLU A O 1
ATOM 1518 N N . LEU A 1 215 ? -17.848 -8.919 21.780 1.00 93.69 215 LEU A N 1
ATOM 1519 C CA . LEU A 1 215 ? -17.222 -8.778 23.096 1.00 93.69 215 LEU A CA 1
ATOM 1520 C C . LEU A 1 215 ? -15.942 -9.618 23.258 1.00 93.69 215 LEU A C 1
ATOM 1522 O O . LEU A 1 215 ? -14.959 -9.059 23.744 1.00 93.69 215 LEU A O 1
ATOM 1526 N N . PRO A 1 216 ? -15.866 -10.896 22.822 1.00 95.25 216 PRO A N 1
ATOM 1527 C CA . PRO A 1 216 ? -14.630 -11.671 22.940 1.00 95.25 216 PRO A CA 1
ATOM 1528 C C . PRO A 1 216 ? -13.479 -11.034 22.153 1.00 95.25 216 PRO A C 1
ATOM 1530 O O . PRO A 1 216 ? -12.358 -10.939 22.652 1.00 95.25 216 PRO A O 1
ATOM 1533 N N . GLY A 1 217 ? -13.764 -10.517 20.953 1.00 92.00 217 GLY A N 1
ATOM 1534 C CA . GLY A 1 217 ? -12.781 -9.809 20.133 1.00 92.00 217 GLY A CA 1
ATOM 1535 C C . GLY A 1 217 ? -12.305 -8.508 20.782 1.00 92.00 217 GLY A C 1
ATOM 1536 O O . GLY A 1 217 ? -11.113 -8.201 20.745 1.00 92.00 217 GLY A O 1
ATOM 1537 N N . LEU A 1 218 ? -13.212 -7.762 21.419 1.00 93.31 218 LEU A N 1
ATOM 1538 C CA . LEU A 1 218 ? -12.860 -6.569 22.189 1.00 93.31 218 LEU A CA 1
ATOM 1539 C C . LEU A 1 218 ? -12.030 -6.921 23.426 1.00 93.31 218 LEU A C 1
ATOM 1541 O O . LEU A 1 218 ? -11.040 -6.250 23.686 1.00 93.31 218 LEU A O 1
ATOM 1545 N N . ILE A 1 219 ? -12.354 -7.987 24.157 1.00 93.88 219 ILE A N 1
ATOM 1546 C CA . ILE A 1 219 ? -11.582 -8.399 25.339 1.00 93.88 219 ILE A CA 1
ATOM 1547 C C . ILE A 1 219 ? -10.130 -8.708 24.959 1.00 93.88 219 ILE A C 1
ATOM 1549 O O . ILE A 1 219 ? -9.226 -8.200 25.620 1.00 93.88 219 ILE A O 1
ATOM 1553 N N . VAL A 1 220 ? -9.906 -9.449 23.868 1.00 93.50 220 VAL A N 1
ATOM 1554 C CA . VAL A 1 220 ? -8.553 -9.734 23.357 1.00 93.50 220 VAL A CA 1
ATOM 1555 C C . VAL A 1 220 ? -7.839 -8.445 22.933 1.00 93.50 220 VAL A C 1
ATOM 1557 O O . VAL A 1 220 ? -6.670 -8.246 23.253 1.00 93.50 220 VAL A O 1
ATOM 1560 N N . ARG A 1 221 ? -8.531 -7.512 22.262 1.00 93.75 221 ARG A N 1
ATOM 1561 C CA . ARG A 1 221 ? -7.936 -6.209 21.898 1.00 93.75 221 ARG A CA 1
ATOM 1562 C C . ARG A 1 221 ? -7.615 -5.340 23.115 1.00 93.75 221 ARG A C 1
ATOM 1564 O O . ARG A 1 221 ? -6.648 -4.584 23.075 1.00 93.75 221 ARG A O 1
ATOM 1571 N N . ALA A 1 222 ? -8.385 -5.440 24.198 1.00 96.19 222 ALA A N 1
ATOM 1572 C CA . ALA A 1 222 ? -8.176 -4.652 25.414 1.00 96.19 222 ALA A CA 1
ATOM 1573 C C . ALA A 1 222 ? -6.840 -4.967 26.109 1.00 96.19 222 ALA A C 1
ATOM 1575 O O . ALA A 1 222 ? -6.337 -4.129 26.862 1.00 96.19 222 ALA A O 1
ATOM 1576 N N . GLU A 1 223 ? -6.274 -6.150 25.859 1.00 95.62 223 GLU A N 1
ATOM 1577 C CA . GLU A 1 223 ? -4.982 -6.583 26.401 1.00 95.62 223 GLU A CA 1
ATOM 1578 C C . GLU A 1 223 ? -3.792 -5.836 25.779 1.00 95.62 223 GLU A C 1
ATOM 1580 O O . GLU A 1 223 ? -2.719 -5.823 26.374 1.00 95.62 223 GLU A O 1
ATOM 1585 N N . ASP A 1 224 ? -3.985 -5.165 24.634 1.00 95.75 224 ASP A N 1
ATOM 1586 C CA . ASP A 1 224 ? -2.963 -4.370 23.930 1.00 95.75 224 ASP A CA 1
ATOM 1587 C C . ASP A 1 224 ? -1.628 -5.109 23.737 1.00 95.75 224 ASP A C 1
ATOM 1589 O O . ASP A 1 224 ? -0.536 -4.563 23.911 1.00 95.75 224 ASP A O 1
ATOM 1593 N N . THR A 1 225 ? -1.708 -6.389 23.381 1.00 96.44 225 THR A N 1
ATOM 1594 C CA . THR A 1 225 ? -0.508 -7.181 23.112 1.00 96.44 225 THR A CA 1
ATOM 1595 C C . THR A 1 225 ? 0.176 -6.710 21.816 1.00 96.44 225 THR A C 1
ATOM 1597 O O . THR A 1 225 ? -0.496 -6.258 20.880 1.00 96.44 225 THR A O 1
ATOM 1600 N N . PRO A 1 226 ? 1.510 -6.853 21.690 1.00 95.94 226 PRO A N 1
ATOM 1601 C CA . PRO A 1 226 ? 2.202 -6.580 20.429 1.00 95.94 226 PRO A CA 1
ATOM 1602 C C . PRO A 1 226 ? 1.616 -7.375 19.254 1.00 95.94 226 PRO A C 1
ATOM 1604 O O . PRO A 1 226 ? 1.400 -6.817 18.181 1.00 95.94 226 PRO A O 1
ATOM 1607 N N . ALA A 1 227 ? 1.252 -8.641 19.487 1.00 94.00 227 ALA A N 1
ATOM 1608 C CA . ALA A 1 227 ? 0.656 -9.512 18.477 1.00 94.00 227 ALA A CA 1
ATOM 1609 C C . ALA A 1 227 ? -0.713 -9.005 17.986 1.00 94.00 227 ALA A C 1
ATOM 1611 O O . ALA A 1 227 ? -0.963 -8.986 16.781 1.00 94.00 227 ALA A O 1
ATOM 1612 N N . SER A 1 228 ? -1.595 -8.539 18.884 1.00 92.31 228 SER A N 1
ATOM 1613 C CA . SER A 1 228 ? -2.897 -7.978 18.485 1.00 92.31 228 SER A CA 1
ATOM 1614 C C . SER A 1 228 ? -2.745 -6.676 17.699 1.00 92.31 228 SER A C 1
ATOM 1616 O O . SER A 1 228 ? -3.489 -6.438 16.745 1.00 92.31 228 SER A O 1
ATOM 1618 N N . ARG A 1 229 ? -1.755 -5.850 18.060 1.00 94.56 229 ARG A N 1
ATOM 1619 C CA . ARG A 1 229 ? -1.428 -4.618 17.335 1.00 94.56 229 ARG A CA 1
ATOM 1620 C C . ARG A 1 229 ? -0.917 -4.916 15.931 1.00 94.56 229 ARG A C 1
ATOM 1622 O O . ARG A 1 229 ? -1.416 -4.335 14.972 1.00 94.56 229 ARG A O 1
ATOM 1629 N N . GLU A 1 230 ? 0.050 -5.817 15.797 1.00 93.44 230 GLU A N 1
ATOM 1630 C CA . GLU A 1 230 ? 0.602 -6.208 14.497 1.00 93.44 230 GLU A CA 1
ATOM 1631 C C . GLU A 1 230 ? -0.468 -6.820 13.590 1.00 93.44 230 GLU A C 1
ATOM 1633 O O . GLU A 1 230 ? -0.581 -6.425 12.429 1.00 93.44 230 GLU A O 1
ATOM 1638 N N . ALA A 1 231 ? -1.317 -7.702 14.128 1.00 93.31 231 ALA A N 1
ATOM 1639 C CA . ALA A 1 231 ? -2.431 -8.285 13.387 1.00 93.31 231 ALA A CA 1
ATOM 1640 C C . ALA A 1 231 ? -3.421 -7.215 12.891 1.00 93.31 231 ALA A C 1
ATOM 1642 O O . ALA A 1 231 ? -3.835 -7.251 11.730 1.00 93.31 231 ALA A O 1
ATOM 1643 N N . TYR A 1 232 ? -3.761 -6.230 13.730 1.00 93.50 232 TYR A N 1
ATOM 1644 C CA . TYR A 1 232 ? -4.627 -5.115 13.340 1.00 93.50 232 TYR A CA 1
ATOM 1645 C C . TYR A 1 232 ? -4.000 -4.253 12.239 1.00 93.50 232 TYR A C 1
ATOM 1647 O O . TYR A 1 232 ? -4.649 -3.953 11.237 1.00 93.50 232 TYR A O 1
ATOM 1655 N N . LEU A 1 233 ? -2.728 -3.875 12.394 1.00 93.31 233 LEU A N 1
ATOM 1656 C CA . LEU A 1 233 ? -2.020 -3.064 11.403 1.00 93.31 233 LEU A CA 1
ATOM 1657 C C . LEU A 1 233 ? -1.884 -3.803 10.067 1.00 93.31 233 LEU A C 1
ATOM 1659 O O . LEU A 1 233 ? -2.085 -3.196 9.014 1.00 93.31 233 LEU A O 1
ATOM 1663 N N . ALA A 1 234 ? -1.601 -5.107 10.093 1.00 92.31 234 ALA A N 1
ATOM 1664 C CA . ALA A 1 234 ? -1.543 -5.942 8.898 1.00 92.31 234 ALA A CA 1
ATOM 1665 C C . ALA A 1 234 ? -2.914 -6.036 8.209 1.00 92.31 234 ALA A C 1
ATOM 1667 O O . ALA A 1 234 ? -2.999 -5.879 6.989 1.00 92.31 234 ALA A O 1
ATOM 1668 N N . ALA A 1 235 ? -3.992 -6.224 8.979 1.00 93.38 235 ALA A N 1
ATOM 1669 C CA . ALA A 1 235 ? -5.355 -6.260 8.457 1.00 93.38 235 ALA A CA 1
ATOM 1670 C C . ALA A 1 235 ? -5.766 -4.921 7.823 1.00 93.38 235 ALA A C 1
ATOM 1672 O O . ALA A 1 235 ? -6.252 -4.914 6.694 1.00 93.38 235 ALA A O 1
ATOM 1673 N N . GLN A 1 236 ? -5.503 -3.792 8.490 1.00 93.94 236 GLN A N 1
ATOM 1674 C CA . GLN A 1 236 ? -5.798 -2.459 7.951 1.00 93.94 236 GLN A CA 1
ATOM 1675 C C . GLN A 1 236 ? -4.958 -2.131 6.718 1.00 93.94 236 GLN A C 1
ATOM 1677 O O . GLN A 1 236 ? -5.471 -1.587 5.745 1.00 93.94 236 GLN A O 1
ATOM 1682 N N . THR A 1 237 ? -3.682 -2.518 6.712 1.00 90.25 237 THR A N 1
ATOM 1683 C CA . THR A 1 237 ? -2.813 -2.366 5.536 1.00 90.25 237 THR A CA 1
ATOM 1684 C C . THR A 1 237 ? -3.364 -3.167 4.358 1.00 90.25 237 THR A C 1
ATOM 1686 O O . THR A 1 237 ? -3.465 -2.645 3.249 1.00 90.25 237 THR A O 1
ATOM 1689 N N . LYS A 1 238 ? -3.788 -4.415 4.590 1.00 89.50 238 LYS A N 1
ATOM 1690 C CA . LYS A 1 238 ? -4.404 -5.259 3.561 1.00 89.50 238 LYS A CA 1
ATOM 1691 C C . LYS A 1 238 ? -5.714 -4.660 3.041 1.00 89.50 238 LYS A C 1
ATOM 1693 O O . LYS A 1 238 ? -5.871 -4.554 1.830 1.00 89.50 238 LYS A O 1
ATOM 1698 N N . ALA A 1 239 ? -6.612 -4.234 3.929 1.00 90.25 239 ALA A N 1
ATOM 1699 C CA . ALA A 1 239 ? -7.891 -3.627 3.559 1.00 90.25 239 ALA A CA 1
ATOM 1700 C C . ALA A 1 239 ? -7.698 -2.315 2.784 1.00 90.25 239 ALA A C 1
ATOM 1702 O O . ALA A 1 239 ? -8.322 -2.101 1.748 1.00 90.25 239 ALA A O 1
ATOM 1703 N N . ASN A 1 240 ? -6.768 -1.469 3.229 1.00 87.88 240 ASN A N 1
ATOM 1704 C CA . ASN A 1 240 ? -6.416 -0.234 2.539 1.00 87.88 240 ASN A CA 1
ATOM 1705 C C . ASN A 1 240 ? -5.880 -0.515 1.130 1.00 87.88 240 ASN A C 1
ATOM 1707 O O . ASN A 1 240 ? -6.303 0.130 0.180 1.00 87.88 240 ASN A O 1
ATOM 1711 N N . ARG A 1 241 ? -5.009 -1.520 0.966 1.00 85.75 241 ARG A N 1
ATOM 1712 C CA . ARG A 1 241 ? -4.515 -1.936 -0.357 1.00 85.75 241 ARG A CA 1
ATOM 1713 C C . ARG A 1 241 ? -5.618 -2.491 -1.263 1.00 85.75 241 ARG A C 1
ATOM 1715 O O . ARG A 1 241 ? -5.534 -2.271 -2.461 1.00 85.75 241 ARG A O 1
ATOM 1722 N N . GLN A 1 242 ? -6.630 -3.164 -0.710 1.00 85.25 242 GLN A N 1
ATOM 1723 C CA . GLN A 1 242 ? -7.794 -3.650 -1.466 1.00 85.25 242 GLN A CA 1
ATOM 1724 C C . GLN A 1 242 ? -8.747 -2.524 -1.887 1.00 85.25 242 GLN A C 1
ATOM 1726 O O . GLN A 1 242 ? -9.366 -2.625 -2.936 1.00 85.25 242 GLN A O 1
ATOM 1731 N N . GLY A 1 243 ? -8.862 -1.454 -1.091 1.00 80.50 243 GLY A N 1
ATOM 1732 C CA . GLY A 1 243 ? -9.678 -0.285 -1.440 1.00 80.50 243 GLY A CA 1
ATOM 1733 C C . GLY A 1 243 ? -9.099 0.541 -2.592 1.00 80.50 243 GLY A C 1
ATOM 1734 O O . GLY A 1 243 ? -9.841 1.211 -3.305 1.00 80.50 243 GLY A O 1
ATOM 1735 N N . PHE A 1 244 ? -7.783 0.467 -2.803 1.00 72.00 244 PHE A N 1
ATOM 1736 C CA . PHE A 1 244 ? -7.140 0.936 -4.026 1.00 72.00 244 PHE A CA 1
ATOM 1737 C C . PHE A 1 244 ? -7.132 -0.205 -5.037 1.00 72.00 244 PHE A C 1
ATOM 1739 O O . PHE A 1 244 ? -6.085 -0.823 -5.265 1.00 72.00 244 PHE A O 1
ATOM 1746 N N . ASP A 1 245 ? -8.299 -0.475 -5.623 1.00 68.31 245 ASP A N 1
ATOM 1747 C CA . ASP A 1 245 ? -8.420 -1.323 -6.807 1.00 68.31 245 ASP A CA 1
ATOM 1748 C C . ASP A 1 245 ? -7.783 -0.608 -8.006 1.00 68.31 245 ASP A C 1
ATOM 1750 O O . ASP A 1 245 ? -8.423 -0.071 -8.906 1.00 68.31 245 ASP A O 1
ATOM 1754 N N . MET A 1 246 ? -6.459 -0.529 -7.944 1.00 60.31 246 MET A N 1
ATOM 1755 C CA . MET A 1 246 ? -5.625 -0.001 -8.999 1.00 60.31 246 MET A CA 1
ATOM 1756 C C . MET A 1 246 ? -5.668 -0.915 -10.210 1.00 60.31 246 MET A C 1
ATOM 1758 O O . MET A 1 246 ? -5.204 -0.467 -11.235 1.00 60.31 246 MET A O 1
ATOM 1762 N N . ASP A 1 247 ? -6.168 -2.154 -10.149 1.00 60.59 247 ASP A N 1
ATOM 1763 C CA . ASP A 1 247 ? -6.195 -2.995 -11.351 1.00 60.59 247 ASP A CA 1
ATOM 1764 C C . ASP A 1 247 ? -7.105 -2.364 -12.427 1.00 60.59 247 ASP A C 1
ATOM 1766 O O . ASP A 1 247 ? -6.730 -2.356 -13.595 1.00 60.59 247 ASP A O 1
ATOM 1770 N N . SER A 1 248 ? -8.182 -1.672 -12.022 1.00 63.91 248 SER A N 1
ATOM 1771 C CA . SER A 1 248 ? -8.998 -0.803 -12.893 1.00 63.91 248 SER A CA 1
ATOM 1772 C C . SER A 1 248 ? -8.196 0.357 -13.508 1.00 63.91 248 SER A C 1
ATOM 1774 O O . SER A 1 248 ? -8.095 0.485 -14.727 1.00 63.91 248 SER A O 1
ATOM 1776 N N . ASP A 1 249 ? -7.597 1.210 -12.672 1.00 60.00 249 ASP A N 1
ATOM 1777 C CA . ASP A 1 249 ? -6.922 2.434 -13.140 1.00 60.00 249 ASP A CA 1
ATOM 1778 C C . ASP A 1 249 ? -5.583 2.141 -13.839 1.00 60.00 249 ASP A C 1
ATOM 1780 O O . ASP A 1 249 ? -5.108 2.900 -14.688 1.00 60.00 249 ASP A O 1
ATOM 1784 N N . TRP A 1 250 ? -4.939 1.036 -13.475 1.00 60.19 250 TRP A N 1
ATOM 1785 C CA . TRP A 1 250 ? -3.657 0.596 -14.005 1.00 60.19 250 TRP A CA 1
ATOM 1786 C C . TRP A 1 250 ? -3.803 -0.014 -15.389 1.00 60.19 250 TRP A C 1
ATOM 1788 O O . TRP A 1 250 ? -2.994 0.319 -16.256 1.00 60.19 250 TRP A O 1
ATOM 1798 N N . ASP A 1 251 ? -4.822 -0.844 -15.623 1.00 61.53 251 ASP A N 1
ATOM 1799 C CA . ASP A 1 251 ? -5.097 -1.373 -16.961 1.00 61.53 251 ASP A CA 1
ATOM 1800 C C . ASP A 1 251 ? -5.398 -0.237 -17.948 1.00 61.53 251 ASP A C 1
ATOM 1802 O O . ASP A 1 251 ? -4.853 -0.232 -19.055 1.00 61.53 251 ASP A O 1
ATOM 1806 N N . ASP A 1 252 ? -6.124 0.799 -17.518 1.00 57.91 252 ASP A N 1
ATOM 1807 C CA . ASP A 1 252 ? -6.387 1.977 -18.350 1.00 57.91 252 ASP A CA 1
ATOM 1808 C C . ASP A 1 252 ? -5.124 2.827 -18.586 1.00 57.91 252 ASP A C 1
ATOM 1810 O O . ASP A 1 252 ? -4.809 3.208 -19.719 1.00 57.91 252 ASP A O 1
ATOM 1814 N N . THR A 1 253 ? -4.339 3.107 -17.541 1.00 59.97 253 THR A N 1
ATOM 1815 C CA . THR A 1 253 ? -3.221 4.060 -17.654 1.00 59.97 253 THR A CA 1
ATOM 1816 C C . THR A 1 253 ? -1.952 3.423 -18.226 1.00 59.97 253 THR A C 1
ATOM 1818 O O . THR A 1 2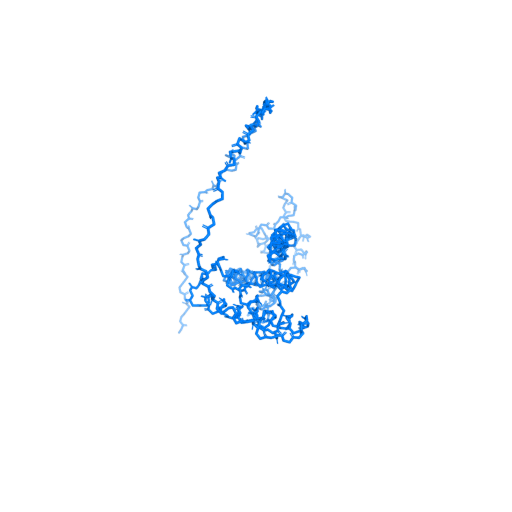53 ? -1.285 4.016 -19.078 1.00 59.97 253 THR A O 1
ATOM 1821 N N . ILE A 1 254 ? -1.594 2.209 -17.793 1.00 60.75 254 ILE A N 1
ATOM 1822 C CA . ILE A 1 254 ? -0.427 1.475 -18.311 1.00 60.75 254 ILE A CA 1
ATOM 1823 C C . ILE A 1 254 ? -0.752 0.812 -19.638 1.00 60.75 254 ILE A C 1
ATOM 1825 O O . ILE A 1 254 ? 0.131 0.765 -20.492 1.00 60.75 254 ILE A O 1
ATOM 1829 N N . GLY A 1 255 ? -1.993 0.376 -19.864 1.00 63.94 255 GLY A N 1
ATOM 1830 C CA . GLY A 1 255 ? -2.426 -0.048 -21.190 1.00 63.94 255 GLY A CA 1
ATOM 1831 C C . GLY A 1 255 ? -2.175 1.063 -22.205 1.00 63.94 255 GLY A C 1
ATOM 1832 O O . GLY A 1 255 ? -1.486 0.849 -23.201 1.00 63.94 255 GLY A O 1
ATOM 1833 N N . MET A 1 256 ? -2.612 2.288 -21.904 1.00 66.19 256 MET A N 1
ATOM 1834 C CA . MET A 1 256 ? -2.466 3.419 -22.819 1.00 66.19 256 MET A CA 1
ATOM 1835 C C . MET A 1 256 ? -1.020 3.937 -22.928 1.00 66.19 256 MET A C 1
ATOM 1837 O O . MET A 1 256 ? -0.521 4.130 -24.038 1.00 66.19 256 MET A O 1
ATOM 1841 N N . LEU A 1 257 ? -0.297 4.119 -21.815 1.00 63.41 257 LEU A N 1
ATOM 1842 C CA . LEU A 1 257 ? 1.107 4.566 -21.837 1.00 63.41 257 LEU A CA 1
ATOM 1843 C C . LEU A 1 257 ? 2.060 3.497 -22.379 1.00 63.41 257 LEU A C 1
ATOM 1845 O O . LEU A 1 257 ? 3.019 3.822 -23.082 1.00 63.41 257 LEU A O 1
ATOM 1849 N N . GLY A 1 258 ? 1.797 2.227 -22.083 1.00 64.44 258 GLY A N 1
ATOM 1850 C CA . GLY A 1 258 ? 2.506 1.082 -22.637 1.00 64.44 258 GLY A CA 1
ATOM 1851 C C . GLY A 1 258 ? 2.297 0.984 -24.143 1.00 64.44 258 GLY A C 1
ATOM 1852 O O . GLY A 1 258 ? 3.275 0.845 -24.876 1.00 64.44 258 GLY A O 1
ATOM 1853 N N . LEU A 1 259 ? 1.063 1.173 -24.624 1.00 63.34 259 LEU A N 1
ATOM 1854 C CA . LEU A 1 259 ? 0.760 1.232 -26.055 1.00 63.34 259 LEU A CA 1
ATOM 1855 C C . LEU A 1 259 ? 1.463 2.418 -26.732 1.00 63.34 259 LEU A C 1
ATOM 1857 O O . LEU A 1 259 ? 2.095 2.242 -27.770 1.00 63.34 259 LEU A O 1
ATOM 1861 N N . LEU A 1 260 ? 1.423 3.614 -26.137 1.00 69.00 260 LEU A N 1
ATOM 1862 C CA . LEU A 1 260 ? 2.109 4.796 -26.674 1.00 69.00 260 LEU A CA 1
ATOM 1863 C C . LEU A 1 260 ? 3.630 4.610 -26.715 1.00 69.00 260 LEU A C 1
ATOM 1865 O O . LEU A 1 260 ? 4.271 4.985 -27.697 1.00 69.00 260 LEU A O 1
ATOM 1869 N N . SER A 1 261 ? 4.207 3.993 -25.685 1.00 67.62 261 SER A N 1
ATOM 1870 C CA . SER A 1 261 ? 5.643 3.699 -25.624 1.00 67.62 261 SER A CA 1
ATOM 1871 C C . SER A 1 261 ? 6.044 2.625 -26.638 1.00 67.62 261 SER A C 1
ATOM 1873 O O . SER A 1 261 ? 7.071 2.762 -27.303 1.00 67.62 261 SER A O 1
ATOM 1875 N N . LEU A 1 262 ? 5.211 1.595 -26.821 1.00 62.16 262 LEU A N 1
ATOM 1876 C CA . LEU A 1 262 ? 5.375 0.575 -27.857 1.00 62.16 262 LEU A CA 1
ATOM 1877 C C . LEU A 1 262 ? 5.350 1.213 -29.255 1.00 62.16 262 LEU A C 1
ATOM 1879 O O . LEU A 1 262 ? 6.273 1.004 -30.042 1.00 62.16 262 LEU A O 1
ATOM 1883 N N . VAL A 1 263 ? 4.332 2.029 -29.546 1.00 69.19 263 VAL A N 1
ATOM 1884 C CA . VAL A 1 263 ? 4.170 2.716 -30.836 1.00 69.19 263 VAL A CA 1
ATOM 1885 C C . VAL A 1 263 ? 5.329 3.682 -31.085 1.00 69.19 263 VAL A C 1
ATOM 1887 O O . VAL A 1 263 ? 5.928 3.659 -32.160 1.00 69.19 263 VAL A O 1
ATOM 1890 N N . GLY A 1 264 ? 5.709 4.484 -30.088 1.00 70.38 264 GLY A N 1
ATOM 1891 C CA . GLY A 1 264 ? 6.861 5.383 -30.173 1.00 70.38 264 GLY A CA 1
ATOM 1892 C C . GLY A 1 264 ? 8.171 4.633 -30.429 1.00 70.38 264 GLY A C 1
ATOM 1893 O O . GLY A 1 264 ? 8.952 5.029 -31.297 1.00 70.38 264 GLY A O 1
ATOM 1894 N N . GLY A 1 265 ? 8.377 3.503 -29.746 1.00 65.62 265 GLY A N 1
ATOM 1895 C CA . GLY A 1 265 ? 9.519 2.616 -29.956 1.00 65.62 265 GLY A CA 1
ATOM 1896 C C . GLY A 1 265 ? 9.563 2.032 -31.370 1.00 65.62 265 GLY A C 1
ATOM 1897 O O . GLY A 1 265 ? 10.616 2.057 -32.008 1.00 65.62 265 GLY A O 1
ATOM 1898 N N . MET A 1 266 ? 8.424 1.577 -31.900 1.00 61.34 266 MET A N 1
ATOM 1899 C CA . MET A 1 266 ? 8.311 1.070 -33.274 1.00 61.34 266 MET A CA 1
ATOM 1900 C C . MET A 1 266 ? 8.585 2.157 -34.324 1.00 61.34 266 MET A C 1
ATOM 1902 O O 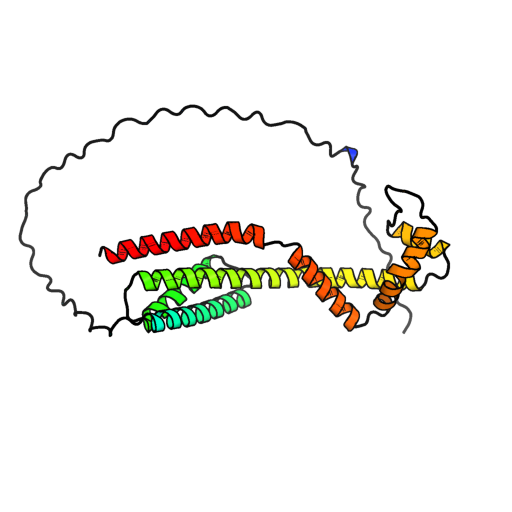. MET A 1 266 ? 9.286 1.902 -35.305 1.00 61.34 266 MET A O 1
ATOM 1906 N N . LEU A 1 267 ? 8.087 3.381 -34.122 1.00 70.00 267 LEU A N 1
ATOM 1907 C CA . LEU A 1 267 ? 8.321 4.501 -35.042 1.00 70.00 267 LEU A CA 1
ATOM 1908 C C . LEU A 1 267 ? 9.792 4.933 -35.059 1.00 70.00 267 LEU A C 1
ATOM 1910 O O . LEU A 1 267 ? 10.368 5.119 -36.134 1.00 70.00 267 LEU A O 1
ATOM 1914 N N . ALA A 1 268 ? 10.417 5.048 -33.885 1.00 65.56 268 ALA A N 1
ATOM 1915 C CA . ALA A 1 268 ? 11.840 5.359 -33.772 1.00 65.56 268 ALA A CA 1
ATOM 1916 C C . ALA A 1 268 ? 12.700 4.265 -34.425 1.00 65.56 268 ALA A C 1
ATOM 1918 O O . ALA A 1 268 ? 13.618 4.562 -35.192 1.00 65.56 268 ALA A O 1
ATOM 1919 N N . ALA A 1 269 ? 12.347 2.999 -34.192 1.00 57.31 269 ALA A N 1
ATOM 1920 C CA . ALA A 1 269 ? 12.982 1.854 -34.825 1.00 57.31 269 ALA A CA 1
ATOM 1921 C C . ALA A 1 269 ? 12.886 1.903 -36.362 1.00 57.31 269 ALA A C 1
ATOM 1923 O O . ALA A 1 269 ? 13.885 1.705 -37.058 1.00 57.31 269 ALA A O 1
ATOM 1924 N N . GLY A 1 270 ? 11.705 2.232 -36.891 1.00 63.50 270 GLY A N 1
ATOM 1925 C CA . GLY A 1 270 ? 11.467 2.368 -38.326 1.00 63.50 270 GLY A CA 1
ATOM 1926 C C . GLY A 1 270 ? 12.257 3.505 -38.979 1.00 63.50 270 GLY A C 1
ATOM 1927 O O . GLY A 1 270 ? 12.674 3.369 -40.126 1.00 63.50 270 GLY A O 1
ATOM 1928 N N . GLN A 1 271 ? 12.507 4.612 -38.270 1.00 68.31 271 GLN A N 1
ATOM 1929 C CA . GLN A 1 271 ? 13.338 5.702 -38.795 1.00 68.31 271 GLN A CA 1
ATOM 1930 C C . GLN A 1 271 ? 14.827 5.354 -38.840 1.00 68.31 271 GLN A C 1
ATOM 1932 O O . GLN A 1 271 ? 15.512 5.767 -39.773 1.00 68.31 271 GLN A O 1
ATOM 1937 N N . ILE A 1 272 ? 15.323 4.586 -37.866 1.00 58.22 272 ILE A N 1
ATOM 1938 C CA . ILE A 1 272 ? 16.720 4.130 -37.849 1.00 58.22 272 ILE A CA 1
ATOM 1939 C C . ILE A 1 272 ? 16.973 3.142 -38.991 1.00 58.22 272 ILE A C 1
ATOM 1941 O O . ILE A 1 272 ? 18.001 3.238 -39.641 1.00 58.22 272 ILE A O 1
ATOM 1945 N N . ALA A 1 273 ? 16.024 2.249 -39.287 1.00 53.53 273 ALA A N 1
ATOM 1946 C CA . ALA A 1 273 ? 16.162 1.274 -40.372 1.00 53.53 273 ALA A CA 1
ATOM 1947 C C . ALA A 1 273 ? 16.155 1.887 -41.789 1.00 53.53 273 ALA A C 1
ATOM 1949 O O . ALA A 1 273 ? 16.542 1.215 -42.740 1.00 53.53 273 ALA A O 1
ATOM 1950 N N . ARG A 1 274 ? 15.685 3.133 -41.950 1.00 65.31 274 ARG A N 1
ATOM 1951 C CA . ARG A 1 274 ? 15.674 3.845 -43.244 1.00 65.31 274 ARG A CA 1
ATOM 1952 C C . ARG A 1 274 ? 16.954 4.639 -43.523 1.00 65.31 274 ARG A C 1
ATOM 1954 O O . ARG A 1 274 ? 17.080 5.167 -44.625 1.00 65.31 274 ARG A O 1
ATOM 1961 N N . LYS A 1 275 ? 17.834 4.790 -42.533 1.00 52.53 275 LYS A N 1
ATOM 1962 C CA . LYS A 1 275 ? 19.129 5.466 -42.667 1.00 52.53 275 LYS A CA 1
ATOM 1963 C C . LYS A 1 275 ? 20.237 4.442 -42.845 1.00 52.53 275 LYS A C 1
ATOM 1965 O O . LYS A 1 275 ? 21.166 4.763 -43.612 1.00 52.53 275 LYS A O 1
#

Secondary structure (DSSP, 8-state):
-PPPP-------------GGG---------PPP---PPPPP-PPPP----------------------------HHHHHHHHHHHHHHHHHHHHHHHHHH----TTHHHHHHHHHHHHHHHHH----HHHHHHHHHHHHHHHHHHHHHHHHHHHHHHHHHHHHHHHHHHHHHHHHHHT--SHHHHHHHHHHTT--BTTTBPPPHHHHHHIIIIIHHHHHHHHT--HHHHHHHHHHHHHHHHHHS-HHHHHHHHHHHHHHHHHHHHHHHHHHHTT-

Mean predicted aligned error: 15.21 Å

Sequence (275 aa):
FGPPAAAKSNIPNLPTLDPSKFQPAGGAPKRPAPGASKPPSSAPKPTTKPGPANATGKAAAQLAKTPAKTGAPNLVLGIVGALVGALVGAGVWFAVIKATGSVGTYMAVVVGALAGLGARLLGRGTSAIQAGASCVFAVLLMGIMLRVGFYAAQDLKNAKRFVASYTLEVEKAKAAKALKTDDEIKQFMMAKGYHDGMGGALTDKAVEQFKVKELPGLIVRAEDTPASREAYLAAQTKANRQGFDMDSDWDDTIGMLGLLSLVGGMLAAGQIARK

Radius of gyration: 33.75 Å; Cα contacts (8 Å, |Δi|>4): 185; chains: 1; bounding box: 73×39×104 Å

Foldseek 3Di:
DDDDDDDDPPDPDDPDPDPVPPDPPPDDPPDDDDDDDDDDDDDDDDDDDDDDDDDDDDDPPPPPPPPPPQPDFDLVQLQVQLVVQLVVLVVVQVVCCVVPVDDDPCSLVSSLVSSLVRSCVRRSDPQLVSNLVSLLVSLVVVLVVVVVVVLVVVLVVCVVVLVVVLVVLLVLLLCLVPDDDLVSLQVSCVVVVNDDPPRHRDDVVNSVCCVVPPNVVSPVSNVVDPVNSVVSSVVVSVVVVVVPPCVVVCCVPSVVVSVVSSVVSVVVSVVVVVD

Nearest PDB structures (foldseek):
  2efl-assembly1_A-2  TM=2.238E-01  e=1.580E+00  Homo sapiens
  7aal-assembly1_B  TM=1.836E-01  e=3.275E+00  Homo sapiens
  8f6q-assembly1_A  TM=1.830E-01  e=9.542E+00  synthetic construct